Protein AF-A0A8B7NS36-F1 (afdb_monomer_lite)

Organism: Hyalella azteca (NCBI:txid294128)

Radius of gyration: 33.33 Å; chains: 1; bounding box: 67×44×108 Å

InterPro domains:
  IPR031720 Protein of unknown function DUF4728 [PF15860] (128-213)

Structure (mmCIF, N/CA/C/O backbone):
data_AF-A0A8B7NS36-F1
#
_entry.id   AF-A0A8B7NS36-F1
#
loop_
_atom_site.group_PDB
_atom_site.id
_atom_site.type_symbol
_atom_site.label_atom_id
_atom_site.label_alt_id
_atom_site.label_comp_id
_atom_site.label_asym_id
_atom_site.label_entity_id
_atom_site.label_seq_id
_atom_site.pdbx_PDB_ins_code
_atom_site.Cartn_x
_atom_site.Cartn_y
_atom_site.Cartn_z
_atom_site.occupancy
_atom_site.B_iso_or_equiv
_atom_site.auth_seq_id
_atom_site.auth_comp_id
_atom_site.auth_asym_id
_atom_site.auth_atom_id
_atom_site.pdbx_PDB_model_num
ATOM 1 N N . MET A 1 1 ? -12.434 -10.154 38.365 1.00 45.19 1 MET A N 1
ATOM 2 C CA . MET A 1 1 ? -11.139 -10.589 38.935 1.00 45.19 1 MET A CA 1
ATOM 3 C C . MET A 1 1 ? -10.017 -9.786 38.281 1.00 45.19 1 MET A C 1
ATOM 5 O O . MET A 1 1 ? -9.889 -9.874 37.066 1.00 45.19 1 MET A O 1
ATOM 9 N N . PRO A 1 2 ? -9.256 -8.973 39.035 1.00 47.16 2 PRO A N 1
ATOM 10 C CA . PRO A 1 2 ? -8.155 -8.165 38.521 1.00 47.16 2 PRO A CA 1
ATOM 11 C C . PRO A 1 2 ? -6.826 -8.914 38.717 1.00 47.16 2 PRO A C 1
ATOM 13 O O . PRO A 1 2 ? -6.202 -8.796 39.762 1.00 47.16 2 PRO A O 1
ATOM 16 N N . ILE A 1 3 ? -6.409 -9.736 37.750 1.00 50.59 3 ILE A N 1
ATOM 17 C CA . ILE A 1 3 ? -5.122 -10.472 37.826 1.00 50.59 3 ILE A CA 1
ATOM 18 C C . ILE A 1 3 ? -4.104 -9.965 36.777 1.00 50.59 3 ILE A C 1
ATOM 20 O O . ILE A 1 3 ? -2.947 -10.358 36.778 1.00 50.59 3 ILE A O 1
ATOM 24 N N . LEU A 1 4 ? -4.470 -8.977 35.953 1.00 49.00 4 LEU A N 1
ATOM 25 C CA . LEU A 1 4 ? -3.563 -8.290 35.014 1.00 49.00 4 LEU A CA 1
ATOM 26 C C . LEU A 1 4 ? -3.246 -6.842 35.439 1.00 49.00 4 LEU A C 1
ATOM 28 O O . LEU A 1 4 ? -3.048 -5.964 34.607 1.00 49.00 4 LEU A O 1
ATOM 32 N N . GLY A 1 5 ? -3.187 -6.580 36.749 1.00 44.66 5 GLY A N 1
ATOM 33 C CA . GLY A 1 5 ? -3.009 -5.236 37.322 1.00 44.66 5 GLY A CA 1
ATOM 34 C C . GLY A 1 5 ? -1.605 -4.622 37.204 1.00 44.66 5 GLY A C 1
ATOM 35 O O . GLY A 1 5 ? -1.346 -3.605 37.837 1.00 44.66 5 GLY A O 1
ATOM 36 N N . GLY A 1 6 ? -0.688 -5.241 36.457 1.00 48.88 6 GLY A N 1
ATOM 37 C CA . GLY A 1 6 ? 0.745 -5.022 36.655 1.00 48.88 6 GLY A CA 1
ATOM 38 C C . GLY A 1 6 ? 1.488 -4.123 35.671 1.00 48.88 6 GLY A C 1
ATOM 39 O O . GLY A 1 6 ? 2.579 -3.702 36.031 1.00 48.88 6 GLY A O 1
ATOM 40 N N . CYS A 1 7 ? 0.993 -3.832 34.459 1.00 49.38 7 CYS A N 1
ATOM 41 C CA . CYS A 1 7 ? 1.891 -3.198 33.477 1.00 49.38 7 CYS A CA 1
ATOM 42 C C . CYS A 1 7 ? 1.428 -1.895 32.824 1.00 49.38 7 CYS A C 1
ATOM 44 O O . CYS A 1 7 ? 2.284 -1.059 32.603 1.00 49.38 7 CYS A O 1
ATOM 46 N N . LEU A 1 8 ? 0.141 -1.630 32.584 1.00 52.34 8 LEU A N 1
ATOM 47 C CA . LEU A 1 8 ? -0.311 -0.364 31.966 1.00 52.34 8 LEU A CA 1
ATOM 48 C C . LEU A 1 8 ? -1.816 -0.174 32.228 1.00 52.34 8 LEU A C 1
ATOM 50 O O . LEU A 1 8 ? -2.639 -0.176 31.316 1.00 52.34 8 LEU A O 1
ATOM 54 N N . CYS A 1 9 ? -2.205 -0.075 33.500 1.00 49.94 9 CYS A N 1
ATOM 55 C CA . CYS A 1 9 ? -3.600 0.124 33.907 1.00 49.94 9 CYS A CA 1
ATOM 56 C C . CYS A 1 9 ? -4.031 1.581 33.685 1.00 49.94 9 CYS A C 1
ATOM 58 O O . CYS A 1 9 ? -4.375 2.290 34.627 1.00 49.94 9 CYS A O 1
ATOM 60 N N . PHE A 1 10 ? -4.001 2.046 32.435 1.00 59.31 10 PHE A N 1
ATOM 61 C CA . PHE A 1 10 ? -4.853 3.167 32.070 1.00 59.31 10 PHE A CA 1
ATOM 62 C C . PHE A 1 10 ? -6.300 2.733 32.274 1.00 59.31 10 PHE A C 1
ATOM 64 O O . PHE A 1 10 ? -6.675 1.613 31.921 1.00 59.31 10 PHE A O 1
ATOM 71 N N . ASP A 1 11 ? -7.099 3.628 32.846 1.00 75.75 11 ASP A N 1
ATOM 72 C CA . ASP A 1 11 ? -8.540 3.450 32.953 1.00 75.75 11 ASP A CA 1
ATOM 73 C C . ASP A 1 11 ? -9.085 2.990 31.586 1.00 75.75 11 ASP A C 1
ATOM 75 O O . ASP A 1 11 ? -8.723 3.571 30.557 1.00 75.75 11 ASP A O 1
ATOM 79 N N . LEU A 1 12 ? -9.888 1.921 31.552 1.00 70.56 12 LEU A N 1
ATOM 80 C CA . LEU A 1 12 ? -10.398 1.292 30.319 1.00 70.56 12 LEU A CA 1
ATOM 81 C C . LEU A 1 12 ? -10.889 2.314 29.258 1.00 70.56 12 LEU A C 1
ATOM 83 O O . LEU A 1 12 ? -10.522 2.198 28.080 1.00 70.56 12 LEU A O 1
ATOM 87 N N . PRO A 1 13 ? -11.676 3.349 29.631 1.00 77.19 13 PRO A N 1
ATOM 88 C CA . PRO A 1 13 ? -12.121 4.377 28.688 1.00 77.19 13 PRO A CA 1
ATOM 89 C C . PRO A 1 13 ? -11.007 5.328 28.230 1.00 77.19 13 PRO A C 1
ATOM 91 O O . PRO A 1 13 ? -11.119 5.928 27.164 1.00 77.19 13 PRO A O 1
ATOM 94 N N . THR A 1 14 ? -9.945 5.499 29.012 1.00 84.69 14 THR A N 1
ATOM 95 C CA . THR A 1 14 ? -8.797 6.345 28.661 1.00 84.69 14 THR A CA 1
ATOM 96 C C . THR A 1 14 ? -7.853 5.603 27.718 1.00 84.69 14 THR A C 1
ATOM 98 O O . THR A 1 14 ? -7.466 6.155 26.690 1.00 84.69 14 THR A O 1
ATOM 101 N N . GLY A 1 15 ? -7.552 4.331 28.002 1.00 83.69 15 GLY A N 1
ATOM 102 C CA . GLY A 1 15 ? -6.686 3.505 27.157 1.00 83.69 15 GLY A CA 1
ATOM 103 C C . GLY A 1 15 ? -7.235 3.329 25.738 1.00 83.69 15 GLY A C 1
ATOM 104 O O . GLY A 1 15 ? -6.513 3.540 24.767 1.00 83.69 15 GLY A O 1
ATOM 105 N N . SER A 1 16 ? -8.532 3.035 25.600 1.00 82.12 16 SER A N 1
ATOM 106 C CA . SER A 1 16 ? -9.182 2.887 24.286 1.00 82.12 16 SER A CA 1
ATOM 107 C C . SER A 1 16 ? -9.178 4.180 23.458 1.00 82.12 16 SER A C 1
ATOM 109 O O . SER A 1 16 ? -8.956 4.132 22.249 1.00 82.12 16 SER A O 1
ATOM 111 N N . LYS A 1 17 ? -9.348 5.349 24.094 1.00 86.06 17 LYS A N 1
ATOM 112 C CA . LYS A 1 17 ? -9.227 6.653 23.417 1.00 86.06 17 LYS A CA 1
ATOM 113 C C . LYS A 1 17 ? -7.808 6.904 22.921 1.00 86.06 17 LYS A C 1
ATOM 115 O O . LYS A 1 17 ? -7.648 7.329 21.782 1.00 86.06 17 LYS A O 1
ATOM 120 N N . ILE A 1 18 ? -6.797 6.634 23.749 1.00 89.44 18 ILE A N 1
ATOM 121 C CA . ILE A 1 18 ? -5.388 6.816 23.372 1.00 89.44 18 ILE A CA 1
ATOM 122 C C . ILE A 1 18 ? -5.041 5.909 22.187 1.00 89.44 18 ILE A C 1
ATOM 124 O O . ILE A 1 18 ? -4.505 6.396 21.197 1.00 89.44 18 ILE A O 1
ATOM 128 N N . ILE A 1 19 ? -5.415 4.625 22.246 1.00 87.94 19 ILE A N 1
ATOM 129 C CA . ILE A 1 19 ? -5.195 3.673 21.146 1.00 87.94 19 ILE A CA 1
ATOM 130 C C . ILE A 1 19 ? -5.893 4.161 19.872 1.00 87.94 19 ILE A C 1
ATOM 132 O O . ILE A 1 19 ? -5.262 4.216 18.821 1.00 87.94 19 ILE A O 1
ATOM 136 N N . GLY A 1 20 ? -7.159 4.580 19.965 1.00 87.31 20 GLY A N 1
ATOM 137 C CA . GLY A 1 20 ? -7.902 5.100 18.816 1.00 87.31 20 GLY A CA 1
ATOM 138 C C . GLY A 1 20 ? -7.257 6.339 18.189 1.00 87.31 20 GLY A C 1
ATOM 139 O O . GLY A 1 20 ? -7.188 6.436 16.967 1.00 87.31 20 GLY A O 1
ATOM 140 N N . VAL A 1 21 ? -6.738 7.265 19.003 1.00 91.69 21 VAL A N 1
ATOM 141 C CA . VAL A 1 21 ? -6.025 8.457 18.513 1.00 91.69 21 VAL A CA 1
ATOM 142 C C . VAL A 1 21 ? -4.704 8.078 17.845 1.00 91.69 21 VAL A C 1
ATOM 144 O O . VAL A 1 21 ? -4.428 8.576 16.757 1.00 91.69 21 VAL A O 1
ATOM 147 N N . ILE A 1 22 ? -3.912 7.185 18.449 1.00 90.88 22 ILE A N 1
ATOM 148 C CA . ILE A 1 22 ? -2.652 6.708 17.857 1.00 90.88 22 ILE A CA 1
ATOM 149 C C . ILE A 1 22 ? -2.927 6.064 16.495 1.00 90.88 22 ILE A C 1
ATOM 151 O O . ILE A 1 22 ? -2.302 6.444 15.509 1.00 90.88 22 ILE A O 1
ATOM 155 N N . TYR A 1 23 ? -3.915 5.167 16.415 1.00 88.94 23 TYR A N 1
ATOM 156 C CA . TYR A 1 23 ? -4.308 4.523 15.161 1.00 88.94 23 TYR A CA 1
ATOM 157 C C . TYR A 1 23 ? -4.784 5.521 14.108 1.00 88.94 23 TYR A C 1
ATOM 159 O O . TYR A 1 23 ? -4.395 5.408 12.949 1.00 88.94 23 TYR A O 1
ATOM 167 N N . LEU A 1 24 ? -5.581 6.520 14.495 1.00 89.88 24 LEU A N 1
ATOM 168 C CA . LEU A 1 24 ? -6.036 7.555 13.571 1.00 89.88 24 LEU A CA 1
ATOM 169 C C . LEU A 1 24 ? -4.856 8.350 12.997 1.00 89.88 24 LEU A C 1
ATOM 171 O O . LEU A 1 24 ? -4.795 8.564 11.789 1.00 89.88 24 LEU A O 1
ATOM 175 N N . VAL A 1 25 ? -3.909 8.763 13.844 1.00 93.19 25 VAL A N 1
ATOM 176 C CA . VAL A 1 25 ? -2.708 9.489 13.404 1.00 93.19 25 VAL A CA 1
ATOM 177 C C . VAL A 1 25 ? -1.865 8.616 12.475 1.00 93.19 25 VAL A C 1
ATOM 179 O O . VAL A 1 25 ? -1.481 9.070 11.398 1.00 93.19 25 VAL A O 1
ATOM 182 N N . SER A 1 26 ? -1.629 7.354 12.838 1.00 88.69 26 SER A N 1
ATOM 183 C CA . SER A 1 26 ? -0.906 6.400 11.992 1.00 88.69 26 SER A CA 1
ATOM 184 C C . SER A 1 26 ? -1.602 6.174 10.646 1.00 88.69 26 SER A C 1
ATOM 186 O O . SER A 1 26 ? -0.938 6.187 9.612 1.00 88.69 26 SER A O 1
ATOM 188 N N . ALA A 1 27 ? -2.929 6.028 10.629 1.00 87.75 27 ALA A N 1
ATOM 189 C CA . ALA A 1 27 ? -3.715 5.854 9.409 1.00 87.75 27 ALA A CA 1
ATOM 190 C C . ALA A 1 27 ? -3.649 7.090 8.499 1.00 87.75 27 ALA A C 1
ATOM 192 O O . ALA A 1 27 ? -3.473 6.952 7.289 1.00 87.75 27 ALA A O 1
ATOM 193 N N . LEU A 1 28 ? -3.729 8.296 9.072 1.00 90.94 28 LEU A N 1
ATOM 194 C CA . LEU A 1 28 ? -3.604 9.551 8.328 1.00 90.94 28 LEU A CA 1
ATOM 195 C C . LEU A 1 28 ? -2.213 9.713 7.711 1.00 90.94 28 LEU A C 1
ATOM 197 O O . LEU A 1 28 ? -2.110 10.035 6.529 1.00 90.94 28 LEU A O 1
ATOM 201 N N . LEU A 1 29 ? -1.152 9.453 8.482 1.00 90.50 29 LEU A N 1
ATOM 202 C CA . LEU A 1 29 ? 0.222 9.501 7.975 1.00 90.50 29 LEU A CA 1
ATOM 203 C C . LEU A 1 29 ? 0.442 8.473 6.861 1.00 90.50 29 LEU A C 1
ATOM 205 O O . LEU A 1 29 ? 1.015 8.810 5.828 1.00 90.50 29 LEU A O 1
ATOM 209 N N . ASN A 1 30 ? -0.057 7.247 7.034 1.00 86.25 30 ASN A N 1
ATOM 210 C CA . ASN A 1 30 ? 0.050 6.202 6.020 1.00 86.25 30 ASN A CA 1
ATOM 211 C C . ASN A 1 30 ? -0.715 6.565 4.736 1.00 86.25 30 ASN A C 1
ATOM 213 O O . ASN A 1 30 ? -0.182 6.430 3.640 1.00 86.25 30 ASN A O 1
ATOM 217 N N . SER A 1 31 ? -1.940 7.082 4.865 1.00 88.88 31 SER A N 1
ATOM 218 C CA . SER A 1 31 ? -2.748 7.541 3.729 1.00 88.88 31 SER A CA 1
ATOM 219 C C . SER A 1 31 ? -2.075 8.694 2.977 1.00 88.88 31 SER A C 1
ATOM 221 O O . SER A 1 31 ? -2.001 8.676 1.747 1.00 88.88 31 SER A O 1
ATOM 223 N N . LEU A 1 32 ? -1.504 9.663 3.703 1.00 92.12 32 LEU A N 1
ATOM 224 C CA . LEU A 1 32 ? -0.755 10.769 3.109 1.00 92.12 32 LEU A CA 1
ATOM 225 C C . LEU A 1 32 ? 0.468 10.262 2.336 1.00 92.12 32 LEU A C 1
ATOM 227 O O . LEU A 1 32 ? 0.648 10.622 1.174 1.00 92.12 32 LEU A O 1
ATOM 231 N N . MET A 1 33 ? 1.274 9.392 2.950 1.00 90.69 33 MET A N 1
ATOM 232 C CA . MET A 1 33 ? 2.453 8.807 2.306 1.00 90.69 33 MET A CA 1
ATOM 233 C C . MET A 1 33 ? 2.079 8.000 1.058 1.00 90.69 33 MET A C 1
ATOM 235 O O . MET A 1 33 ? 2.682 8.195 0.005 1.00 90.69 33 MET A O 1
ATOM 239 N N . LEU A 1 34 ? 1.047 7.152 1.130 1.00 87.25 34 LEU A N 1
ATOM 240 C CA . LEU A 1 34 ? 0.562 6.384 -0.022 1.00 87.25 34 LEU A CA 1
ATOM 241 C C . LEU A 1 34 ? 0.030 7.284 -1.136 1.00 87.25 34 LEU A C 1
ATOM 243 O O . LEU A 1 34 ? 0.263 6.998 -2.310 1.00 87.25 34 LEU A O 1
ATOM 247 N N . THR A 1 35 ? -0.637 8.385 -0.792 1.00 89.81 35 THR A N 1
ATOM 248 C CA . THR A 1 35 ? -1.100 9.371 -1.777 1.00 89.81 35 THR A CA 1
ATOM 249 C C . THR A 1 35 ? 0.086 10.005 -2.501 1.00 89.81 35 THR A C 1
ATOM 251 O O . THR A 1 35 ? 0.083 10.071 -3.727 1.00 89.81 35 THR A O 1
ATOM 254 N N . VAL A 1 36 ? 1.133 10.405 -1.769 1.00 93.38 36 VAL A N 1
ATOM 255 C CA . VAL A 1 36 ? 2.360 10.963 -2.361 1.00 93.38 36 VAL A CA 1
ATOM 256 C C . VAL A 1 36 ? 3.049 9.943 -3.266 1.00 93.38 36 VAL A C 1
ATOM 258 O O . VAL A 1 36 ? 3.382 10.274 -4.400 1.00 93.38 36 VAL A O 1
ATOM 261 N N . VAL A 1 37 ? 3.216 8.696 -2.814 1.00 88.69 37 VAL A N 1
ATOM 262 C CA . VAL A 1 37 ? 3.811 7.619 -3.627 1.00 88.69 37 VAL A CA 1
ATOM 263 C C . VAL A 1 37 ? 2.991 7.372 -4.891 1.00 88.69 37 VAL A C 1
ATOM 265 O O . VAL A 1 37 ? 3.552 7.277 -5.978 1.00 88.69 37 VAL A O 1
ATOM 268 N N . THR A 1 38 ? 1.664 7.328 -4.770 1.00 90.69 38 THR A N 1
ATOM 269 C CA . THR A 1 38 ? 0.764 7.157 -5.915 1.00 90.69 38 THR A CA 1
ATOM 270 C C . THR A 1 38 ? 0.952 8.294 -6.915 1.00 90.69 38 THR A C 1
ATOM 272 O O . THR A 1 38 ? 1.172 8.031 -8.093 1.00 90.69 38 THR A O 1
ATOM 275 N N . LEU A 1 39 ? 0.938 9.550 -6.460 1.00 92.38 39 LEU A N 1
ATOM 276 C CA . LEU A 1 39 ? 1.165 10.712 -7.323 1.00 92.38 39 LEU A CA 1
ATOM 277 C C . LEU A 1 39 ? 2.529 10.654 -8.017 1.00 92.38 39 LEU A C 1
ATOM 279 O O . LEU A 1 39 ? 2.605 10.915 -9.213 1.00 92.38 39 LEU A O 1
ATOM 283 N N . MET A 1 40 ? 3.585 10.262 -7.301 1.00 92.12 40 MET A N 1
ATOM 284 C CA . MET A 1 40 ? 4.921 10.108 -7.883 1.00 92.12 40 MET A CA 1
ATOM 285 C C . MET A 1 40 ? 4.949 9.044 -8.983 1.00 92.12 40 MET A C 1
ATOM 287 O O . MET A 1 40 ? 5.515 9.298 -10.042 1.00 92.12 40 MET A O 1
ATOM 291 N N . LEU A 1 41 ? 4.295 7.893 -8.781 1.00 88.94 41 LEU A N 1
ATOM 292 C CA . LEU A 1 41 ? 4.178 6.865 -9.820 1.00 88.94 41 LEU A CA 1
ATOM 293 C C . LEU A 1 41 ? 3.475 7.419 -11.066 1.00 88.94 41 LEU A C 1
ATOM 295 O O . LEU A 1 41 ? 4.003 7.300 -12.165 1.00 88.94 41 LEU A O 1
ATOM 299 N N . TRP A 1 42 ? 2.346 8.111 -10.892 1.00 91.75 42 TRP A N 1
ATOM 300 C CA . TRP A 1 42 ? 1.627 8.737 -12.006 1.00 91.75 42 TRP A CA 1
ATOM 301 C C . TRP A 1 42 ? 2.467 9.777 -12.754 1.00 91.75 42 TRP A C 1
ATOM 303 O O . TRP A 1 42 ? 2.420 9.821 -13.981 1.00 91.75 42 TRP A O 1
ATOM 313 N N . VAL A 1 43 ? 3.250 10.595 -12.045 1.00 92.69 43 VAL A N 1
ATOM 314 C CA . VAL A 1 43 ? 4.154 11.577 -12.667 1.00 92.69 43 VAL A CA 1
ATOM 315 C C . VAL A 1 43 ? 5.241 10.881 -13.484 1.00 92.69 43 VAL A C 1
ATOM 317 O O . VAL A 1 43 ? 5.501 11.295 -14.613 1.00 92.69 43 VAL A O 1
ATOM 320 N N . ILE A 1 44 ? 5.837 9.811 -12.948 1.00 90.06 44 ILE A N 1
ATOM 321 C CA . ILE A 1 44 ? 6.874 9.032 -13.640 1.00 90.06 44 ILE A CA 1
ATOM 322 C C . ILE A 1 44 ? 6.334 8.427 -14.943 1.00 90.06 44 ILE A C 1
ATOM 324 O O . ILE A 1 44 ? 7.056 8.409 -15.934 1.00 90.06 44 ILE A O 1
ATOM 328 N N . ASP A 1 45 ? 5.077 7.980 -14.984 1.00 88.75 45 ASP A N 1
ATOM 329 C CA . ASP A 1 45 ? 4.469 7.449 -16.213 1.00 88.75 45 ASP A CA 1
ATOM 330 C C . ASP A 1 45 ? 4.004 8.515 -17.201 1.00 88.75 45 ASP A C 1
ATOM 332 O O . ASP A 1 45 ? 4.028 8.288 -18.413 1.00 88.75 45 ASP A O 1
ATOM 336 N N . LEU A 1 46 ? 3.528 9.652 -16.694 1.00 90.38 46 LEU A N 1
ATOM 337 C CA . LEU A 1 46 ? 3.002 10.726 -17.528 1.00 90.38 46 LEU A CA 1
ATOM 338 C C . LEU A 1 46 ? 4.132 11.462 -18.254 1.00 90.38 46 LEU A C 1
ATOM 340 O O . LEU A 1 46 ? 3.976 11.830 -19.416 1.00 90.38 46 LEU A O 1
ATOM 344 N N . LEU A 1 47 ? 5.279 11.641 -17.592 1.00 93.00 47 LEU A N 1
ATOM 345 C CA . LEU A 1 47 ? 6.424 12.368 -18.133 1.00 93.00 47 LEU A CA 1
ATOM 346 C C . LEU A 1 47 ? 6.901 11.846 -19.507 1.00 93.00 47 LEU A C 1
ATOM 348 O O . LEU A 1 47 ? 6.957 12.652 -20.436 1.00 93.00 47 LEU A O 1
ATOM 352 N N . PRO A 1 48 ? 7.193 10.544 -19.707 1.00 90.50 48 PRO A N 1
ATOM 353 C CA . PRO A 1 48 ? 7.630 10.036 -21.008 1.00 90.50 48 PRO A CA 1
ATOM 354 C C . PRO A 1 48 ? 6.534 10.110 -22.078 1.00 90.50 48 PRO A C 1
ATOM 356 O O . PRO A 1 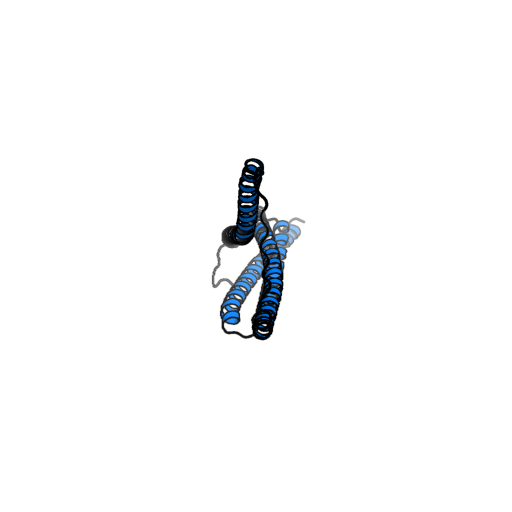48 ? 6.847 10.342 -23.240 1.00 90.50 48 PRO A O 1
ATOM 359 N N . GLN A 1 49 ? 5.255 9.962 -21.711 1.00 92.06 49 GLN A N 1
ATOM 360 C CA . GLN A 1 49 ? 4.146 10.082 -22.668 1.00 92.06 49 GLN A CA 1
ATOM 361 C C . GLN A 1 49 ? 4.019 11.511 -23.202 1.00 92.06 49 GLN A C 1
ATOM 363 O O . GLN A 1 49 ? 3.825 11.713 -24.399 1.00 92.06 49 GLN A O 1
ATOM 368 N N . VAL A 1 50 ? 4.162 12.500 -22.316 1.00 93.81 50 VAL A N 1
ATOM 369 C CA . VAL A 1 50 ? 4.146 13.918 -22.691 1.00 93.81 50 VAL A CA 1
ATOM 370 C C . VAL A 1 50 ? 5.375 14.274 -23.527 1.00 93.81 50 VAL A C 1
ATOM 372 O O . VAL A 1 50 ? 5.232 14.981 -24.519 1.00 93.81 50 VAL A O 1
ATOM 375 N N . LEU A 1 51 ? 6.559 13.758 -23.176 1.00 94.44 51 LEU A N 1
ATOM 376 C CA . LEU A 1 51 ? 7.780 13.958 -23.964 1.00 94.44 51 LEU A CA 1
ATOM 377 C C . LEU A 1 51 ? 7.648 13.375 -25.377 1.00 94.44 51 LEU A C 1
ATOM 379 O O . LEU A 1 51 ? 7.924 14.080 -26.341 1.00 94.44 51 LEU A O 1
ATOM 383 N N . ALA A 1 52 ? 7.142 12.147 -25.512 1.00 93.88 52 ALA A N 1
ATOM 384 C CA . ALA A 1 52 ? 6.933 11.519 -26.817 1.00 93.88 52 ALA A CA 1
ATOM 385 C C . ALA A 1 52 ? 5.926 12.298 -27.680 1.00 93.88 52 ALA A C 1
ATOM 387 O O . ALA A 1 52 ? 6.169 12.534 -28.860 1.00 93.88 52 ALA A O 1
ATOM 388 N N . MET A 1 53 ? 4.815 12.750 -27.086 1.00 94.06 53 MET A N 1
ATOM 389 C CA . MET A 1 53 ? 3.825 13.578 -27.784 1.00 94.06 53 MET A CA 1
ATOM 390 C C . MET A 1 53 ? 4.417 14.924 -28.236 1.00 94.06 53 MET A C 1
ATOM 392 O O . MET A 1 53 ? 4.089 15.423 -29.315 1.00 94.06 53 MET A O 1
ATOM 396 N N . LEU A 1 54 ? 5.297 15.512 -27.421 1.00 96.38 54 LEU A N 1
ATOM 397 C CA . LEU A 1 54 ? 5.980 16.760 -27.746 1.00 96.38 54 LEU A CA 1
ATOM 398 C C . LEU A 1 54 ? 6.973 16.580 -28.902 1.00 96.38 54 LEU A C 1
ATOM 400 O O . LEU A 1 54 ? 7.013 17.422 -29.795 1.00 96.38 54 LEU A O 1
ATOM 404 N N . GLU A 1 55 ? 7.733 15.484 -28.918 1.00 96.25 55 GLU A N 1
ATOM 405 C CA . GLU A 1 55 ? 8.647 15.148 -30.017 1.00 96.25 55 GLU A CA 1
ATOM 406 C C . GLU A 1 55 ? 7.896 14.965 -31.339 1.00 96.25 55 GLU A C 1
ATOM 408 O O . GLU A 1 55 ? 8.292 15.547 -32.350 1.00 96.25 55 GLU A O 1
ATOM 413 N N . THR A 1 56 ? 6.770 14.240 -31.335 1.00 95.56 56 THR A N 1
ATOM 414 C CA . THR A 1 56 ? 5.956 14.065 -32.548 1.00 95.56 56 THR A CA 1
ATOM 415 C C . THR A 1 56 ? 5.393 15.390 -33.056 1.00 95.56 56 THR A C 1
ATOM 417 O O . THR A 1 56 ? 5.460 15.662 -34.251 1.00 95.56 56 THR A O 1
ATOM 420 N N . ALA A 1 57 ? 4.919 16.259 -32.157 1.00 95.12 57 ALA A N 1
ATOM 421 C CA . ALA A 1 57 ? 4.387 17.566 -32.535 1.00 95.12 57 ALA A CA 1
ATOM 422 C C . ALA A 1 57 ? 5.472 18.505 -33.098 1.00 95.12 57 ALA A C 1
ATOM 424 O O . ALA A 1 57 ? 5.214 19.270 -34.028 1.00 95.12 57 ALA A O 1
ATOM 425 N N . LEU A 1 58 ? 6.697 18.444 -32.559 1.00 95.62 58 LEU A N 1
ATOM 426 C CA . LEU A 1 58 ? 7.831 19.223 -33.064 1.00 95.62 58 LEU A CA 1
ATOM 427 C C . LEU A 1 58 ? 8.272 18.763 -34.461 1.00 95.62 58 LEU A C 1
ATOM 429 O O . LEU A 1 58 ? 8.568 19.609 -35.305 1.00 95.62 58 LEU A O 1
ATOM 433 N N . LEU A 1 59 ? 8.288 17.452 -34.722 1.00 95.50 59 LEU A N 1
ATOM 434 C CA . LEU A 1 59 ? 8.633 16.909 -36.041 1.00 95.50 59 LEU A CA 1
ATOM 435 C C . LEU A 1 59 ? 7.570 17.247 -37.095 1.00 95.50 59 LEU A C 1
ATOM 437 O O . LEU A 1 59 ? 7.919 17.680 -38.193 1.00 95.50 59 LEU A O 1
ATOM 441 N N . GLU A 1 60 ? 6.282 17.128 -36.760 1.00 95.38 60 GLU A N 1
ATOM 442 C CA . GLU A 1 60 ? 5.185 17.518 -37.660 1.00 95.38 60 GLU A CA 1
ATOM 443 C C . GLU A 1 60 ? 5.242 19.011 -38.022 1.00 95.38 60 GLU A C 1
ATOM 445 O O . GLU A 1 60 ? 5.080 19.379 -39.189 1.00 95.38 60 GLU A O 1
ATOM 450 N N . GLY A 1 61 ? 5.546 19.873 -37.046 1.00 91.62 61 GLY A N 1
ATOM 451 C CA . GLY A 1 61 ? 5.733 21.305 -37.282 1.00 91.62 61 GLY A CA 1
ATOM 452 C C . GLY A 1 61 ? 6.917 21.621 -38.202 1.00 91.62 61 GLY A C 1
ATOM 453 O O . GLY A 1 61 ? 6.827 22.533 -39.022 1.00 91.62 61 GLY A O 1
ATOM 454 N N . ALA A 1 62 ? 8.013 20.860 -38.111 1.00 92.56 62 ALA A N 1
ATOM 455 C CA . ALA A 1 62 ? 9.181 21.047 -38.971 1.00 92.56 62 ALA A CA 1
ATOM 456 C C . ALA A 1 62 ? 8.898 20.674 -40.439 1.00 92.56 62 ALA A C 1
ATOM 458 O O . ALA A 1 62 ? 9.305 21.405 -41.344 1.00 92.56 62 ALA A O 1
ATOM 459 N N . HIS A 1 63 ? 8.153 19.589 -40.684 1.00 89.69 63 HIS A N 1
ATOM 460 C CA . HIS A 1 63 ? 7.795 19.162 -42.041 1.00 89.69 63 HIS A CA 1
ATOM 461 C C . HIS A 1 63 ? 6.882 20.164 -42.763 1.00 89.69 63 HIS A C 1
ATOM 463 O O . HIS A 1 63 ? 7.119 20.464 -43.932 1.00 89.69 63 HIS A O 1
ATOM 469 N N . GLN A 1 64 ? 5.906 20.767 -42.069 1.00 84.00 64 GLN A N 1
ATOM 470 C CA . GLN A 1 64 ? 5.039 21.789 -42.680 1.00 84.00 64 GLN A CA 1
ATOM 471 C C . GLN A 1 64 ? 5.803 23.028 -43.171 1.00 84.00 64 GLN A C 1
ATOM 473 O O . GLN A 1 64 ? 5.403 23.649 -44.156 1.00 84.00 64 GLN A O 1
ATOM 478 N N . VAL A 1 65 ? 6.903 23.399 -42.510 1.00 84.50 65 VAL A N 1
ATOM 479 C CA . VAL A 1 65 ? 7.728 24.547 -42.921 1.00 84.50 65 VAL A CA 1
ATOM 480 C C . VAL A 1 65 ? 8.545 24.231 -44.177 1.00 84.50 65 VAL A C 1
ATOM 482 O O . VAL A 1 65 ? 8.795 25.125 -44.986 1.00 84.50 65 VAL A O 1
ATOM 485 N N . GLN A 1 66 ? 8.950 22.973 -44.364 1.00 79.12 66 GLN A N 1
ATOM 486 C CA . GLN A 1 66 ? 9.778 22.568 -45.497 1.00 79.12 66 GLN A CA 1
ATOM 487 C C . GLN A 1 66 ? 8.965 22.411 -46.790 1.00 79.12 66 GLN A C 1
ATOM 489 O O . GLN A 1 66 ? 9.415 22.881 -47.837 1.00 79.12 66 GLN A O 1
ATOM 494 N N . ASP A 1 67 ? 7.750 21.860 -46.714 1.00 74.88 67 ASP A N 1
ATOM 495 C CA . ASP A 1 67 ? 6.875 21.708 -47.888 1.00 74.88 67 ASP A CA 1
ATOM 496 C C . ASP A 1 67 ? 6.394 23.064 -48.433 1.00 74.88 67 ASP A C 1
ATOM 498 O O . ASP A 1 67 ? 6.343 23.261 -49.645 1.00 74.88 67 ASP A O 1
ATOM 502 N N . GLY A 1 68 ? 6.162 24.059 -47.568 1.00 66.81 68 GLY A N 1
ATOM 503 C CA . GLY A 1 68 ? 5.802 25.417 -48.003 1.00 66.81 68 GLY A CA 1
ATOM 504 C C . GLY A 1 68 ? 6.912 26.172 -48.754 1.00 66.81 68 GLY A C 1
ATOM 505 O O . GLY A 1 68 ? 6.642 27.203 -49.367 1.00 66.81 68 GLY A O 1
ATOM 506 N N . SER A 1 69 ? 8.156 25.683 -48.713 1.00 65.44 69 SER A N 1
ATOM 507 C CA . SER A 1 69 ? 9.311 26.294 -49.388 1.00 65.44 69 SER A CA 1
ATOM 508 C C . SER A 1 69 ? 9.561 25.717 -50.792 1.00 65.44 69 SER A C 1
ATOM 510 O O . SER A 1 69 ? 10.214 26.358 -51.617 1.00 65.44 69 SER A O 1
ATOM 512 N N . HIS A 1 70 ? 9.042 24.521 -51.099 1.00 59.94 70 HIS A N 1
ATOM 513 C CA . HIS A 1 70 ? 9.345 23.818 -52.354 1.00 59.94 70 HIS A CA 1
ATOM 514 C C . HIS A 1 70 ? 8.493 24.265 -53.554 1.00 59.94 70 HIS A C 1
ATOM 516 O O . HIS A 1 70 ? 8.939 24.139 -54.691 1.00 59.94 70 HIS A O 1
ATOM 522 N N . ASP A 1 71 ? 7.343 24.905 -53.325 1.00 58.62 71 ASP A N 1
ATOM 523 C CA . ASP A 1 71 ? 6.503 25.455 -54.404 1.00 58.62 71 ASP A CA 1
ATOM 524 C C . ASP A 1 71 ? 7.056 26.755 -55.028 1.00 58.62 71 ASP A C 1
ATOM 526 O O . ASP A 1 71 ? 6.486 27.284 -55.983 1.00 58.62 71 ASP A O 1
ATOM 530 N N . ALA A 1 72 ? 8.175 27.294 -54.528 1.00 58.84 72 ALA A N 1
ATOM 531 C CA . ALA A 1 72 ? 8.741 28.553 -55.019 1.00 58.84 72 ALA A CA 1
ATOM 532 C C . ALA A 1 72 ? 9.852 28.401 -56.079 1.00 58.84 72 ALA A C 1
ATOM 534 O O . ALA A 1 72 ? 10.312 29.420 -56.595 1.00 58.84 72 ALA A O 1
ATOM 535 N N . HIS A 1 7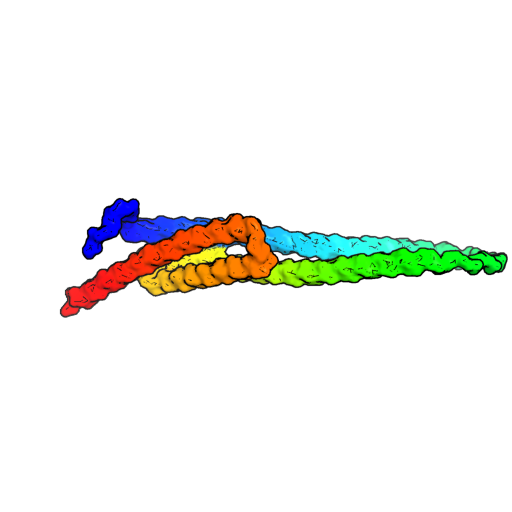3 ? 10.311 27.183 -56.406 1.00 57.44 73 HIS A N 1
ATOM 536 C CA . HIS A 1 73 ? 11.560 27.019 -57.168 1.00 57.44 73 HIS A CA 1
ATOM 537 C C . HIS A 1 73 ? 11.582 25.962 -58.287 1.00 57.44 73 HIS A C 1
ATOM 539 O O . HIS A 1 73 ? 12.670 25.627 -58.750 1.00 57.44 73 HIS A O 1
ATOM 545 N N . ASP A 1 74 ? 10.437 25.498 -58.806 1.00 54.06 74 ASP A N 1
ATOM 546 C CA . ASP A 1 74 ? 10.419 24.601 -59.978 1.00 54.06 74 ASP A CA 1
ATOM 547 C C . ASP A 1 74 ? 10.173 25.342 -61.305 1.00 54.06 74 ASP A C 1
ATOM 549 O O . ASP A 1 74 ? 9.120 25.264 -61.939 1.00 54.06 74 ASP A O 1
ATOM 553 N N . HIS A 1 75 ? 11.186 26.095 -61.730 1.00 55.38 75 HIS A N 1
ATOM 554 C CA . HIS A 1 75 ? 11.365 26.491 -63.125 1.00 55.38 75 HIS A CA 1
ATOM 555 C C . HIS A 1 75 ? 12.859 26.500 -63.460 1.00 55.38 75 HIS A C 1
ATOM 557 O O . HIS A 1 75 ? 13.530 27.520 -63.315 1.00 55.38 75 HIS A O 1
ATOM 563 N N . GLY A 1 76 ? 13.370 25.379 -63.977 1.00 55.75 76 GLY A N 1
ATOM 564 C CA . GLY A 1 76 ? 14.553 25.424 -64.834 1.00 55.75 76 GLY A CA 1
ATOM 565 C C . GLY A 1 76 ? 15.475 24.208 -64.816 1.00 55.75 76 GLY A C 1
ATOM 566 O O . GLY A 1 76 ? 16.177 23.974 -63.844 1.00 55.75 76 GLY A O 1
ATOM 567 N N . ALA A 1 77 ? 15.582 23.608 -66.006 1.00 51.25 77 ALA A N 1
ATOM 568 C CA . ALA A 1 77 ? 16.746 22.913 -66.564 1.00 51.25 77 ALA A CA 1
ATOM 569 C C . ALA A 1 77 ? 16.942 21.412 -66.261 1.00 51.25 77 ALA A C 1
ATOM 571 O O . ALA A 1 77 ? 17.522 20.997 -65.265 1.00 51.25 77 ALA A O 1
ATOM 572 N N . HIS A 1 78 ? 16.543 20.623 -67.268 1.00 51.34 78 HIS A N 1
ATOM 573 C CA . HIS A 1 78 ? 17.319 19.527 -67.861 1.00 51.34 78 HIS A CA 1
ATOM 574 C C . HIS A 1 78 ? 18.841 19.625 -67.631 1.00 51.34 78 HIS A C 1
ATOM 576 O O . HIS A 1 78 ? 19.412 20.651 -67.987 1.00 51.34 78 HIS A O 1
ATOM 582 N N . ASP A 1 79 ? 19.496 18.520 -67.252 1.00 46.81 79 ASP A N 1
ATOM 583 C CA . ASP A 1 79 ? 20.588 17.961 -68.069 1.00 46.81 79 ASP A CA 1
ATOM 584 C C . ASP A 1 79 ? 20.915 16.495 -67.716 1.00 46.81 79 ASP A C 1
ATOM 586 O O . ASP A 1 79 ? 20.744 16.036 -66.588 1.00 46.81 79 ASP A O 1
ATOM 590 N N . HIS A 1 80 ? 21.362 15.768 -68.737 1.00 52.88 80 HIS A N 1
ATOM 591 C CA . HIS A 1 80 ? 21.764 14.368 -68.757 1.00 52.88 80 HIS A CA 1
ATOM 592 C C . HIS A 1 80 ? 23.153 14.143 -68.139 1.00 52.88 80 HIS A C 1
ATOM 594 O O . HIS A 1 80 ? 24.064 14.942 -68.329 1.00 52.88 80 HIS A O 1
ATOM 600 N N . GLY A 1 81 ? 23.377 12.975 -67.530 1.00 43.94 81 GLY A N 1
ATOM 601 C CA . GLY A 1 81 ? 24.735 12.538 -67.199 1.00 43.94 81 GLY A CA 1
ATOM 602 C C . GLY A 1 81 ? 24.799 11.191 -66.496 1.00 43.94 81 GLY A C 1
ATOM 603 O O . GLY A 1 81 ? 24.782 11.123 -65.275 1.00 43.94 81 GLY A O 1
ATOM 604 N N . ALA A 1 82 ? 24.872 10.125 -67.290 1.00 55.78 82 ALA A N 1
ATOM 605 C CA . ALA A 1 82 ? 25.129 8.760 -66.849 1.00 55.78 82 ALA A CA 1
ATOM 606 C C . ALA A 1 82 ? 26.496 8.623 -66.158 1.00 55.78 82 ALA A C 1
ATOM 608 O O . ALA A 1 82 ? 27.462 9.215 -66.627 1.00 55.78 82 ALA A O 1
ATOM 609 N N . HIS A 1 83 ? 26.587 7.773 -65.131 1.00 44.31 83 HIS A N 1
ATOM 610 C CA . HIS A 1 83 ? 27.685 6.810 -64.983 1.00 44.31 83 HIS A CA 1
ATOM 611 C C . HIS A 1 83 ? 27.370 5.803 -63.865 1.00 44.31 83 HIS A C 1
ATOM 613 O O . HIS A 1 83 ? 27.463 6.105 -62.679 1.00 44.31 83 HIS A O 1
ATOM 619 N N . GLU A 1 84 ? 26.998 4.591 -64.278 1.00 56.59 84 GLU A N 1
ATOM 620 C CA . GLU A 1 84 ? 26.973 3.387 -63.448 1.00 56.59 84 GLU A CA 1
ATOM 621 C C . GLU A 1 84 ? 28.409 2.875 -63.264 1.00 56.59 84 GLU A C 1
ATOM 623 O O . GLU A 1 84 ? 29.083 2.546 -64.246 1.00 56.59 84 GLU A O 1
ATOM 628 N N . HIS A 1 85 ? 28.895 2.797 -62.023 1.00 49.47 85 HIS A N 1
ATOM 629 C CA . HIS A 1 85 ? 30.066 1.985 -61.693 1.00 49.47 85 HIS A CA 1
ATOM 630 C C . HIS A 1 85 ? 30.135 1.661 -60.197 1.00 49.47 85 HIS A C 1
ATOM 632 O O . HIS A 1 85 ? 30.118 2.574 -59.375 1.00 49.47 85 HIS A O 1
ATOM 638 N N . GLY A 1 86 ? 30.294 0.374 -59.870 1.00 49.53 86 GLY A N 1
ATOM 639 C CA . GLY A 1 86 ? 30.843 -0.065 -58.583 1.00 49.53 86 GLY A CA 1
ATOM 640 C C . GLY A 1 86 ? 29.929 -0.933 -57.721 1.00 49.53 86 GLY A C 1
ATOM 641 O O . GLY A 1 86 ? 29.625 -0.565 -56.592 1.00 49.53 86 GLY A O 1
ATOM 642 N N . SER A 1 87 ? 29.507 -2.083 -58.241 1.00 63.59 87 SER A N 1
ATOM 643 C CA . SER A 1 87 ? 29.109 -3.246 -57.437 1.00 63.59 87 SER A CA 1
ATOM 644 C C . SER A 1 87 ? 30.377 -3.901 -56.873 1.00 63.59 87 SER A C 1
ATOM 646 O O . SER A 1 87 ? 31.332 -4.008 -57.639 1.00 63.59 87 SER A O 1
ATOM 648 N N . ASP A 1 88 ? 30.378 -4.300 -55.589 1.00 56.91 88 ASP A N 1
ATOM 649 C CA . ASP A 1 88 ? 31.055 -5.507 -55.032 1.00 56.91 88 ASP A CA 1
ATOM 650 C C . ASP A 1 88 ? 31.511 -5.417 -53.545 1.00 56.91 88 ASP A C 1
ATOM 652 O O . ASP A 1 88 ? 32.297 -6.249 -53.108 1.00 56.91 88 ASP A O 1
ATOM 656 N N . ASP A 1 89 ? 30.961 -4.517 -52.709 1.00 59.91 89 ASP A N 1
ATOM 657 C CA . ASP A 1 89 ? 31.313 -4.419 -51.265 1.00 59.91 89 ASP A CA 1
ATOM 658 C C . ASP A 1 89 ? 30.142 -4.729 -50.287 1.00 59.91 89 ASP A C 1
ATOM 660 O O . ASP A 1 89 ? 29.938 -4.027 -49.296 1.00 59.91 89 ASP A O 1
ATOM 664 N N . TYR A 1 90 ? 29.319 -5.759 -50.541 1.00 57.88 90 TYR A N 1
ATOM 665 C CA . TYR A 1 90 ? 28.071 -5.994 -49.774 1.00 57.88 90 TYR A CA 1
ATOM 666 C C . TYR A 1 90 ? 28.094 -7.089 -48.687 1.00 57.88 90 TYR A C 1
ATOM 668 O O . TYR A 1 90 ? 27.107 -7.214 -47.959 1.00 57.88 90 TYR A O 1
ATOM 676 N N . GLU A 1 91 ? 29.165 -7.870 -48.512 1.00 59.38 91 GLU A N 1
ATOM 677 C CA . GLU A 1 91 ? 29.115 -9.028 -47.593 1.00 59.38 91 GLU A CA 1
ATOM 678 C C . GLU A 1 91 ? 29.401 -8.700 -46.110 1.00 59.38 91 GLU A C 1
ATOM 680 O O . GLU A 1 91 ? 28.864 -9.373 -45.234 1.00 59.38 91 GLU A O 1
ATOM 685 N N . ASP A 1 92 ? 30.116 -7.613 -45.792 1.00 60.81 92 ASP A N 1
ATOM 686 C CA . ASP A 1 92 ? 30.479 -7.260 -44.397 1.00 60.81 92 ASP A CA 1
ATOM 687 C C . ASP A 1 92 ? 29.334 -6.567 -43.614 1.00 60.81 92 ASP A C 1
ATOM 689 O O . ASP A 1 92 ? 29.327 -6.465 -42.389 1.00 60.81 92 ASP A O 1
ATOM 693 N N . SER A 1 93 ? 28.286 -6.119 -44.314 1.00 60.78 93 SER A N 1
ATOM 694 C CA . SER A 1 93 ? 27.145 -5.417 -43.698 1.00 60.78 93 SER A CA 1
ATOM 695 C C . SER A 1 93 ? 26.093 -6.355 -43.088 1.00 60.78 93 SER A C 1
ATOM 697 O O . SER A 1 93 ? 25.238 -5.910 -42.317 1.00 60.78 93 SER A O 1
ATOM 699 N N . ALA A 1 94 ? 26.108 -7.644 -43.443 1.00 63.12 94 ALA A N 1
ATOM 700 C CA . ALA A 1 94 ? 25.079 -8.598 -43.026 1.00 63.12 94 ALA A CA 1
ATOM 701 C C . ALA A 1 94 ? 25.306 -9.135 -41.601 1.00 63.12 94 ALA A C 1
ATOM 703 O O . ALA A 1 94 ? 24.343 -9.327 -40.854 1.00 63.12 94 ALA A O 1
ATOM 704 N N . GLU A 1 95 ? 26.563 -9.324 -41.189 1.00 64.44 95 GLU A N 1
ATOM 705 C CA . GLU A 1 95 ? 26.900 -9.901 -39.880 1.00 64.44 95 GLU A CA 1
ATOM 706 C C . GLU A 1 95 ? 26.715 -8.886 -38.735 1.00 64.44 95 GLU A C 1
ATOM 708 O O . GLU A 1 95 ? 26.179 -9.225 -37.677 1.00 64.44 95 GLU A O 1
ATOM 713 N N . PHE A 1 96 ? 27.018 -7.603 -38.978 1.00 67.75 96 PHE A N 1
ATOM 714 C CA . PHE A 1 96 ? 26.753 -6.514 -38.026 1.00 67.75 96 PHE A CA 1
ATOM 715 C C . PHE A 1 96 ? 25.246 -6.272 -37.797 1.00 67.75 96 PHE A C 1
ATOM 717 O O . PHE A 1 96 ? 24.813 -5.958 -36.681 1.00 67.75 96 PHE A O 1
ATOM 724 N N . ARG A 1 97 ? 24.417 -6.470 -38.834 1.00 67.56 97 ARG A N 1
ATOM 725 C CA . ARG A 1 97 ? 22.953 -6.338 -38.733 1.00 67.56 97 ARG A CA 1
ATOM 726 C C . ARG A 1 97 ? 22.342 -7.414 -37.835 1.00 67.56 97 ARG A C 1
ATOM 728 O O . ARG A 1 97 ? 21.533 -7.090 -36.971 1.00 67.56 97 ARG A O 1
ATOM 735 N N . ASN A 1 98 ? 22.813 -8.656 -37.954 1.00 75.12 98 ASN A N 1
ATOM 736 C CA . ASN A 1 98 ? 22.284 -9.786 -37.187 1.00 75.12 98 ASN A CA 1
ATOM 737 C C . ASN A 1 98 ? 22.537 -9.653 -35.668 1.00 75.12 98 ASN A C 1
ATOM 739 O O . ASN A 1 98 ? 21.681 -9.998 -34.856 1.00 75.12 98 ASN A O 1
ATOM 743 N N . GLY A 1 99 ? 23.685 -9.093 -35.260 1.00 76.69 99 GLY A N 1
ATOM 744 C CA . GLY A 1 99 ? 23.971 -8.822 -33.842 1.00 76.69 99 GLY A CA 1
ATOM 745 C C . GLY A 1 99 ? 23.116 -7.699 -33.237 1.00 76.69 99 GLY A C 1
ATOM 746 O O . GLY A 1 99 ? 22.770 -7.746 -32.054 1.00 76.69 99 GLY A O 1
ATOM 747 N N . THR A 1 100 ? 22.739 -6.705 -34.046 1.00 83.56 100 THR A N 1
ATOM 748 C CA . THR A 1 100 ? 21.899 -5.579 -33.604 1.00 83.56 100 THR A CA 1
ATOM 749 C C . THR A 1 100 ? 20.453 -6.024 -33.387 1.00 83.56 100 THR A C 1
ATOM 751 O O . THR A 1 100 ? 19.855 -5.678 -32.367 1.00 83.56 100 THR A O 1
ATOM 754 N N . ASP A 1 101 ? 19.922 -6.858 -34.283 1.00 86.50 101 ASP A N 1
ATOM 755 C CA . ASP A 1 101 ? 18.536 -7.332 -34.217 1.00 86.50 101 ASP A CA 1
ATOM 756 C C . ASP A 1 101 ? 18.283 -8.191 -32.961 1.00 86.50 101 ASP A C 1
ATOM 758 O O . ASP A 1 101 ? 17.309 -7.962 -32.240 1.00 86.50 101 ASP A O 1
ATOM 762 N N . ALA A 1 102 ? 19.214 -9.089 -32.613 1.00 86.50 102 ALA A N 1
ATOM 763 C CA . ALA A 1 102 ? 19.119 -9.909 -31.400 1.00 86.50 102 ALA A CA 1
ATOM 764 C C . ALA A 1 102 ? 19.175 -9.077 -30.099 1.00 86.50 102 ALA A C 1
ATOM 766 O O . ALA A 1 102 ? 18.516 -9.400 -29.109 1.00 86.50 102 ALA A O 1
ATOM 767 N N . SER A 1 103 ? 19.951 -7.987 -30.080 1.00 89.31 103 SER A N 1
ATOM 768 C CA . SER A 1 103 ? 20.009 -7.074 -28.929 1.00 89.31 103 SER A CA 1
ATOM 769 C C . SER A 1 103 ? 18.695 -6.303 -28.753 1.00 89.31 103 SER A C 1
ATOM 771 O O . SER A 1 103 ? 18.183 -6.182 -27.639 1.00 89.31 103 SER A O 1
ATOM 773 N N . VAL A 1 104 ? 18.105 -5.835 -29.859 1.00 90.75 104 VAL A N 1
ATOM 774 C CA . VAL A 1 104 ? 16.825 -5.110 -29.854 1.00 90.75 104 VAL A CA 1
ATOM 775 C C . VAL A 1 104 ? 15.676 -6.003 -29.375 1.00 90.75 104 VAL A C 1
ATOM 777 O O . VAL A 1 104 ? 14.839 -5.544 -28.595 1.00 90.75 104 VAL A O 1
ATOM 780 N N . GLU A 1 105 ? 15.647 -7.276 -29.778 1.00 92.62 105 GLU A N 1
ATOM 781 C CA . GLU A 1 105 ? 14.620 -8.232 -29.343 1.00 92.62 105 GLU A CA 1
ATOM 782 C C . GLU A 1 105 ? 14.664 -8.488 -27.827 1.00 92.62 105 GLU A C 1
ATOM 784 O O . GLU A 1 105 ? 13.641 -8.342 -27.152 1.00 92.62 105 GLU A O 1
ATOM 789 N N . ASN A 1 106 ? 15.854 -8.732 -27.263 1.00 93.50 106 ASN A N 1
ATOM 790 C CA . ASN A 1 106 ? 16.032 -8.910 -25.814 1.00 93.50 106 ASN A CA 1
ATOM 791 C C . ASN A 1 106 ? 15.600 -7.668 -25.010 1.00 93.50 106 ASN A C 1
ATOM 793 O O . ASN A 1 106 ? 14.991 -7.784 -23.944 1.00 93.50 106 ASN A O 1
ATOM 797 N N . ILE A 1 107 ? 15.892 -6.462 -25.515 1.00 92.69 107 ILE A N 1
ATOM 798 C CA . ILE A 1 107 ? 15.474 -5.206 -24.872 1.00 92.69 107 ILE A CA 1
ATOM 799 C C . ILE A 1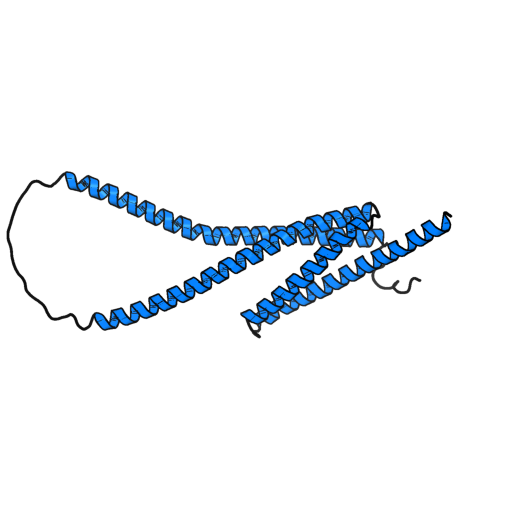 107 ? 13.949 -5.076 -24.890 1.00 92.69 107 ILE A C 1
ATOM 801 O O . ILE A 1 107 ? 13.354 -4.656 -23.894 1.00 92.69 107 ILE A O 1
ATOM 805 N N . LYS A 1 108 ? 13.305 -5.441 -26.003 1.00 93.06 108 LYS A N 1
ATOM 806 C CA . LYS A 1 108 ? 11.849 -5.382 -26.132 1.00 93.06 108 LYS A CA 1
ATOM 807 C C . LYS A 1 108 ? 11.161 -6.342 -25.160 1.00 93.06 108 LYS A C 1
ATOM 809 O O . LYS A 1 108 ? 10.223 -5.926 -24.483 1.00 93.06 108 LYS A O 1
ATOM 814 N N . GLU A 1 109 ? 11.654 -7.573 -25.034 1.00 94.31 109 GLU A N 1
ATOM 815 C CA . GLU A 1 109 ? 11.126 -8.547 -24.072 1.00 94.31 109 GLU A CA 1
ATOM 816 C C . GLU A 1 109 ? 11.265 -8.039 -22.627 1.00 94.31 109 GLU A C 1
ATOM 818 O O . GLU A 1 109 ? 10.291 -8.017 -21.868 1.00 94.31 109 GLU A O 1
ATOM 823 N N . ALA A 1 110 ? 12.444 -7.525 -22.257 1.00 90.00 110 ALA A N 1
ATOM 824 C CA . ALA A 1 110 ? 12.667 -6.943 -20.934 1.00 90.00 110 ALA A CA 1
ATOM 825 C C . ALA A 1 110 ? 11.735 -5.747 -20.652 1.00 90.00 110 ALA A C 1
ATOM 827 O O . ALA A 1 110 ? 11.222 -5.600 -19.537 1.00 90.00 110 ALA A O 1
ATOM 828 N N . LEU A 1 111 ? 11.471 -4.909 -21.661 1.00 89.06 111 LEU A N 1
ATOM 829 C CA . LEU A 1 111 ? 10.556 -3.772 -21.560 1.00 89.06 111 LEU A CA 1
ATOM 830 C C . LEU A 1 111 ? 9.102 -4.222 -21.337 1.00 89.06 111 LEU A C 1
ATOM 832 O O . LEU A 1 111 ? 8.386 -3.614 -20.538 1.00 89.06 111 LEU A O 1
ATOM 836 N N . GLU A 1 112 ? 8.658 -5.284 -22.012 1.00 91.62 112 GLU A N 1
ATOM 837 C CA . GLU A 1 112 ? 7.309 -5.838 -21.844 1.00 91.62 112 GLU A CA 1
ATOM 838 C C . GLU A 1 112 ? 7.102 -6.409 -20.433 1.00 91.62 112 GLU A C 1
ATOM 840 O O . GLU A 1 112 ? 6.093 -6.106 -19.780 1.00 91.62 112 GLU A O 1
ATOM 845 N N . VAL A 1 113 ? 8.091 -7.142 -19.910 1.00 88.38 113 VAL A N 1
ATOM 846 C CA . VAL A 1 113 ? 8.078 -7.657 -18.530 1.00 88.38 113 VAL A CA 1
ATOM 847 C C . VAL A 1 113 ? 8.060 -6.512 -17.513 1.00 88.38 113 VAL A C 1
ATOM 849 O O . VAL A 1 113 ? 7.277 -6.537 -16.552 1.00 88.38 113 VAL A O 1
ATOM 852 N N . LEU A 1 114 ? 8.865 -5.469 -17.734 1.00 85.50 114 LEU A N 1
ATOM 853 C CA . LEU A 1 114 ? 8.898 -4.289 -16.871 1.00 85.50 114 LEU A CA 1
ATOM 854 C C . LEU A 1 114 ? 7.547 -3.560 -16.867 1.00 85.50 114 LEU A C 1
ATOM 856 O O . LEU A 1 114 ? 7.022 -3.240 -15.800 1.00 85.50 114 LEU A O 1
ATOM 860 N N . LYS A 1 115 ? 6.941 -3.346 -18.040 1.00 87.75 115 LYS A N 1
ATOM 861 C CA . LYS A 1 115 ? 5.643 -2.668 -18.171 1.00 87.75 115 LYS A CA 1
ATOM 862 C C . LYS A 1 115 ? 4.526 -3.434 -17.461 1.00 87.75 115 LYS A C 1
ATOM 864 O O . LYS A 1 115 ? 3.715 -2.820 -16.765 1.00 87.75 115 LYS A O 1
ATOM 869 N N . SER A 1 116 ? 4.502 -4.761 -17.594 1.00 87.88 116 SER A N 1
ATOM 870 C CA . SER A 1 116 ? 3.550 -5.622 -16.881 1.00 87.88 116 SER A CA 1
ATOM 871 C C . SER A 1 116 ? 3.711 -5.497 -15.360 1.00 87.88 116 SER A C 1
ATOM 873 O O . SER A 1 116 ? 2.739 -5.268 -14.634 1.00 87.88 116 SER A O 1
ATOM 875 N N . SER A 1 117 ? 4.959 -5.524 -14.884 1.00 85.62 117 SER A N 1
ATOM 876 C CA . SER A 1 117 ? 5.293 -5.393 -13.463 1.00 85.62 117 SER A CA 1
ATOM 877 C C . SER A 1 117 ? 4.875 -4.032 -12.892 1.00 85.62 117 SER A C 1
ATOM 879 O O . SER A 1 117 ? 4.261 -3.967 -11.828 1.00 85.62 117 SER A O 1
ATOM 881 N N . VAL A 1 118 ? 5.124 -2.938 -13.621 1.00 85.56 118 VAL A N 1
ATOM 882 C CA . VAL A 1 118 ? 4.717 -1.579 -13.221 1.00 85.56 118 VAL A CA 1
ATOM 883 C C . VAL A 1 118 ? 3.195 -1.465 -13.106 1.00 85.56 118 VAL A C 1
ATOM 885 O O . VAL A 1 118 ? 2.691 -0.883 -12.144 1.00 85.56 118 VAL A O 1
ATOM 888 N N . MET A 1 119 ? 2.442 -2.050 -14.042 1.00 87.75 119 MET A N 1
ATOM 889 C CA . MET A 1 119 ? 0.976 -2.050 -13.975 1.00 87.75 119 MET A CA 1
ATOM 890 C C . MET A 1 119 ? 0.464 -2.816 -12.751 1.00 87.75 119 MET A C 1
ATOM 892 O O . MET A 1 119 ? -0.408 -2.313 -12.042 1.00 87.75 119 MET A O 1
ATOM 896 N N . ALA A 1 120 ? 1.040 -3.983 -12.449 1.00 87.75 120 ALA A N 1
ATOM 897 C CA . ALA A 1 120 ? 0.692 -4.746 -11.252 1.00 87.75 120 ALA A CA 1
ATOM 898 C C . ALA A 1 120 ? 0.978 -3.958 -9.960 1.00 87.75 120 ALA A C 1
ATOM 900 O O . ALA A 1 120 ? 0.127 -3.901 -9.069 1.00 87.75 120 ALA A O 1
ATOM 901 N N . VAL A 1 121 ? 2.132 -3.285 -9.880 1.00 86.38 121 VAL A N 1
ATOM 902 C CA . VAL A 1 121 ? 2.503 -2.441 -8.733 1.00 86.38 121 VAL A CA 1
ATOM 903 C C . VAL A 1 121 ? 1.513 -1.289 -8.546 1.00 86.38 121 VAL A C 1
ATOM 905 O O . VAL A 1 121 ? 1.068 -1.055 -7.425 1.00 86.38 121 VAL A O 1
ATOM 908 N N . LYS A 1 122 ? 1.094 -0.606 -9.619 1.00 88.38 122 LYS A N 1
ATOM 909 C CA . LYS A 1 122 ? 0.079 0.461 -9.533 1.00 88.38 122 LYS A CA 1
ATOM 910 C C . LYS A 1 122 ? -1.240 -0.036 -8.969 1.00 88.38 122 LYS A C 1
ATOM 912 O O . LYS A 1 122 ? -1.820 0.621 -8.108 1.00 88.38 122 LYS A O 1
ATOM 917 N N . VAL A 1 123 ? -1.711 -1.186 -9.451 1.00 91.19 123 VAL A N 1
ATOM 918 C CA . VAL A 1 123 ? -2.955 -1.790 -8.966 1.00 91.19 123 VAL A CA 1
ATOM 919 C C . VAL A 1 123 ? -2.828 -2.124 -7.481 1.00 91.19 123 VAL A C 1
ATOM 921 O O . VAL A 1 123 ? -3.717 -1.779 -6.706 1.00 91.19 123 VAL A O 1
ATOM 924 N N . ALA A 1 124 ? -1.707 -2.713 -7.059 1.00 88.56 124 ALA A N 1
ATOM 925 C CA . ALA A 1 124 ? -1.454 -3.007 -5.651 1.00 88.56 124 ALA A CA 1
ATOM 926 C C . ALA A 1 124 ? -1.439 -1.734 -4.785 1.00 88.56 124 ALA A C 1
ATOM 928 O O . ALA A 1 124 ? -2.107 -1.686 -3.753 1.00 88.56 124 ALA A O 1
ATOM 929 N N . VAL A 1 125 ? -0.746 -0.677 -5.221 1.00 89.19 125 VAL A N 1
ATOM 930 C CA . VAL A 1 125 ? -0.700 0.617 -4.517 1.00 89.19 125 VAL A CA 1
ATOM 931 C C . VAL A 1 125 ? -2.089 1.256 -4.429 1.00 89.19 125 VAL A C 1
ATOM 933 O O . VAL A 1 125 ? -2.456 1.765 -3.372 1.00 89.19 125 VAL A O 1
ATOM 936 N N . LEU A 1 126 ? -2.900 1.175 -5.488 1.00 91.00 126 LEU A N 1
ATOM 937 C CA . LEU A 1 126 ? -4.276 1.677 -5.483 1.00 91.00 126 LEU A CA 1
ATOM 938 C C . LEU A 1 126 ? -5.150 0.925 -4.467 1.00 91.00 126 LEU A C 1
ATOM 940 O O . LEU A 1 126 ? -5.901 1.547 -3.718 1.00 91.00 126 LEU A O 1
ATOM 944 N N . VAL A 1 127 ? -5.031 -0.405 -4.401 1.00 92.06 127 VAL A N 1
ATOM 945 C CA . VAL A 1 127 ? -5.734 -1.224 -3.401 1.00 92.06 127 VAL A CA 1
ATOM 946 C C . VAL A 1 127 ? -5.301 -0.837 -1.984 1.00 92.06 127 VAL A C 1
ATOM 948 O O . VAL A 1 127 ? -6.154 -0.646 -1.117 1.00 92.06 127 VAL A O 1
ATOM 951 N N . LEU A 1 128 ? -3.999 -0.648 -1.748 1.00 89.12 128 LEU A N 1
ATOM 952 C CA . LEU A 1 128 ? -3.479 -0.189 -0.455 1.00 89.12 128 LEU A CA 1
ATOM 953 C C . LEU A 1 128 ? -3.986 1.212 -0.088 1.00 89.12 128 LEU A C 1
ATOM 955 O O . LEU A 1 128 ? -4.304 1.453 1.075 1.00 89.12 128 LEU A O 1
ATOM 959 N N . LEU A 1 129 ? -4.121 2.117 -1.060 1.00 90.88 129 LEU A N 1
ATOM 960 C CA . LEU A 1 129 ? -4.690 3.447 -0.847 1.00 90.88 129 LEU A CA 1
ATOM 961 C C . LEU A 1 129 ? -6.162 3.368 -0.416 1.00 90.88 129 LEU A C 1
ATOM 963 O O . LEU A 1 129 ? -6.559 4.029 0.542 1.00 90.88 129 LEU A O 1
ATOM 967 N N . VAL A 1 130 ? -6.965 2.522 -1.069 1.00 93.69 130 VAL A N 1
ATOM 968 C CA . VAL A 1 130 ? -8.364 2.291 -0.673 1.00 93.69 130 VAL A CA 1
ATOM 969 C C . VAL A 1 130 ? -8.437 1.728 0.749 1.00 93.69 130 VAL A C 1
ATOM 971 O O . VAL A 1 130 ? -9.220 2.222 1.562 1.00 93.69 130 VAL A O 1
ATOM 974 N N . LEU A 1 131 ? -7.590 0.751 1.087 1.00 91.50 131 LEU A N 1
ATOM 975 C CA . LEU A 1 131 ? -7.506 0.201 2.445 1.00 91.50 131 LEU A CA 1
ATOM 976 C C . LEU A 1 131 ? -7.082 1.255 3.478 1.00 91.50 131 LEU A C 1
ATOM 978 O O . LEU A 1 131 ? -7.632 1.279 4.578 1.00 91.50 131 LEU A O 1
ATOM 982 N N . ALA A 1 132 ? -6.170 2.163 3.123 1.00 91.38 132 ALA A N 1
ATOM 983 C CA . ALA A 1 132 ? -5.752 3.265 3.986 1.00 91.38 132 ALA A CA 1
ATOM 984 C C . ALA A 1 132 ? -6.870 4.297 4.211 1.00 91.38 132 ALA A C 1
ATOM 986 O O . ALA A 1 132 ? -7.035 4.802 5.316 1.00 91.38 132 ALA A O 1
ATOM 987 N N . ILE A 1 133 ? -7.693 4.591 3.203 1.00 92.25 133 ILE A N 1
ATOM 988 C CA . ILE A 1 133 ? -8.866 5.459 3.384 1.00 92.25 133 ILE A CA 1
ATOM 989 C C . ILE A 1 133 ? -9.904 4.770 4.279 1.00 92.25 133 ILE A C 1
ATOM 991 O O . ILE A 1 133 ? -10.423 5.381 5.217 1.00 92.25 133 ILE A O 1
ATOM 995 N N . LEU A 1 134 ? -10.177 3.484 4.034 1.00 93.12 134 LEU A N 1
ATOM 996 C CA . LEU A 1 134 ? -11.073 2.689 4.875 1.00 93.12 134 LEU A CA 1
ATOM 997 C C . LEU A 1 134 ? -10.582 2.634 6.326 1.00 93.12 134 LEU A C 1
ATOM 999 O O . LEU A 1 134 ? -11.399 2.736 7.238 1.00 93.12 134 LEU A O 1
ATOM 1003 N N . SER A 1 135 ? -9.269 2.555 6.554 1.00 90.69 135 SER A N 1
ATOM 1004 C CA . SER A 1 135 ? -8.692 2.546 7.901 1.00 90.69 135 SER A CA 1
ATOM 1005 C C . SER A 1 135 ? -8.897 3.868 8.649 1.00 90.69 135 SER A C 1
ATOM 1007 O O . SER A 1 135 ? -9.167 3.856 9.852 1.00 90.69 135 SER A O 1
ATOM 1009 N N . VAL A 1 136 ? -8.863 5.013 7.958 1.00 92.88 136 VAL A N 1
ATOM 1010 C CA . VAL A 1 136 ? -9.205 6.323 8.545 1.00 92.88 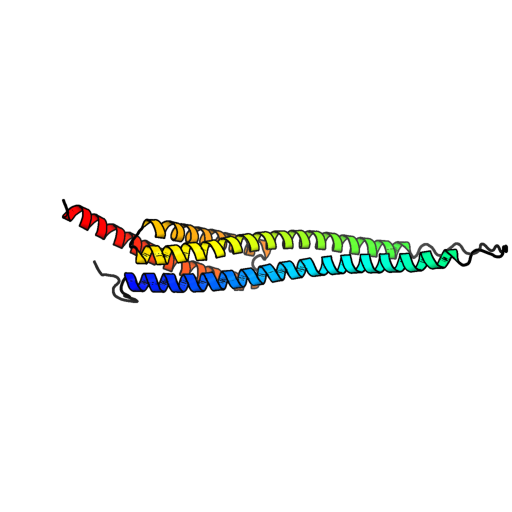136 VAL A CA 1
ATOM 1011 C C . VAL A 1 136 ? -10.683 6.370 8.946 1.00 92.88 136 VAL A C 1
ATOM 1013 O O . VAL A 1 136 ? -11.020 6.834 10.043 1.00 92.88 136 VAL A O 1
ATOM 1016 N N . ILE A 1 137 ? -11.573 5.853 8.092 1.00 94.94 137 ILE A N 1
ATOM 1017 C CA . ILE A 1 137 ? -13.015 5.793 8.368 1.00 94.94 137 ILE A CA 1
ATOM 1018 C C . ILE A 1 137 ? -13.290 4.891 9.578 1.00 94.94 137 ILE A C 1
ATOM 1020 O O . ILE A 1 137 ? -13.971 5.311 10.516 1.00 94.94 137 ILE A O 1
ATOM 1024 N N . THR A 1 138 ? -12.737 3.677 9.606 1.00 93.88 138 THR A N 1
ATOM 1025 C CA . THR A 1 138 ? -12.961 2.733 10.710 1.00 93.88 138 THR A CA 1
ATOM 1026 C C . THR A 1 138 ? -12.310 3.193 12.012 1.00 93.88 138 THR A C 1
ATOM 1028 O O . THR A 1 138 ? -12.906 3.017 13.072 1.00 93.88 138 THR A O 1
ATOM 1031 N N . SER A 1 139 ? -11.155 3.862 11.963 1.00 90.88 139 SER A N 1
ATOM 1032 C CA . SER A 1 139 ? -10.538 4.480 13.148 1.00 90.88 139 SER A CA 1
ATOM 1033 C C . SER A 1 139 ? -11.410 5.608 13.711 1.00 90.88 139 SER A C 1
ATOM 1035 O O . SER A 1 139 ? -11.592 5.723 14.924 1.00 90.88 139 SER A O 1
ATOM 1037 N N . SER A 1 140 ? -12.037 6.400 12.839 1.00 90.75 140 SER A N 1
ATOM 1038 C CA . SER A 1 140 ? -13.002 7.429 13.249 1.00 90.75 140 SER A CA 1
ATOM 1039 C C . SER A 1 140 ? -14.256 6.811 13.888 1.00 90.75 140 SER A C 1
ATOM 1041 O O . SER A 1 140 ? -14.744 7.297 14.914 1.00 90.75 140 SER A O 1
ATOM 1043 N N . MET A 1 141 ? -14.752 5.698 13.330 1.00 92.19 141 MET A N 1
ATOM 1044 C CA . MET A 1 141 ? -15.857 4.923 13.907 1.00 92.19 141 MET A CA 1
ATOM 1045 C C . MET A 1 141 ? -15.496 4.318 15.265 1.00 92.19 141 MET A C 1
ATOM 1047 O O . MET A 1 141 ? -16.335 4.342 16.163 1.00 92.19 141 MET A O 1
ATOM 1051 N N . LEU A 1 142 ? -14.260 3.840 15.448 1.00 89.19 142 LEU A N 1
ATOM 1052 C CA . LEU A 1 142 ? -13.770 3.318 16.724 1.00 89.19 142 LEU A CA 1
ATOM 1053 C C . LEU A 1 142 ? -13.835 4.396 17.815 1.00 89.19 142 LEU A C 1
ATOM 1055 O O . LEU A 1 142 ? -14.412 4.163 18.877 1.00 89.19 142 LEU A O 1
ATOM 1059 N N . ILE A 1 143 ? -13.328 5.602 17.535 1.00 90.75 143 ILE A N 1
ATOM 1060 C CA . ILE A 1 143 ? -13.368 6.731 18.480 1.00 90.75 143 ILE A CA 1
ATOM 1061 C C . ILE A 1 143 ? -14.819 7.091 18.835 1.00 90.75 143 ILE A C 1
ATOM 1063 O O . ILE A 1 143 ? -15.147 7.309 20.007 1.00 90.75 143 ILE A O 1
ATOM 1067 N N . HIS A 1 144 ? -15.714 7.121 17.843 1.00 91.81 144 HIS A N 1
ATOM 1068 C CA . HIS A 1 144 ? -17.132 7.391 18.079 1.00 91.81 144 HIS A CA 1
ATOM 1069 C C . HIS A 1 144 ? -17.814 6.271 18.882 1.00 91.81 144 HIS A C 1
ATOM 1071 O O . HIS A 1 144 ? -18.596 6.550 19.793 1.00 91.81 144 HIS A O 1
ATOM 1077 N N . GLY A 1 145 ? -17.488 5.011 18.587 1.00 88.12 145 GLY A N 1
ATOM 1078 C CA . GLY A 1 145 ? -18.000 3.831 19.277 1.00 88.12 145 GLY A CA 1
ATOM 1079 C C . GLY A 1 145 ? -17.605 3.806 20.750 1.00 88.12 145 GLY A C 1
ATOM 1080 O O . GLY A 1 145 ? -18.459 3.555 21.602 1.00 88.12 145 GLY A O 1
ATOM 1081 N N . VAL A 1 146 ? -16.354 4.166 21.055 1.00 86.62 146 VAL A N 1
ATOM 1082 C CA . VAL A 1 146 ? -15.856 4.335 22.430 1.00 86.62 146 VAL A CA 1
ATOM 1083 C C . VAL A 1 146 ? -16.595 5.469 23.140 1.00 86.62 146 VAL A C 1
ATOM 1085 O O . VAL A 1 146 ? -17.005 5.315 24.285 1.00 86.62 146 VAL A O 1
ATOM 1088 N N . ARG A 1 147 ? -16.833 6.605 22.470 1.00 88.81 147 ARG A N 1
ATOM 1089 C CA . ARG A 1 147 ? -17.549 7.738 23.082 1.00 88.81 147 ARG A CA 1
ATOM 1090 C C . ARG A 1 147 ? -19.019 7.425 23.376 1.00 88.81 147 ARG A C 1
ATOM 1092 O O . ARG A 1 147 ? -19.551 7.917 24.367 1.00 88.81 147 ARG A O 1
ATOM 1099 N N . LYS A 1 148 ? -19.675 6.644 22.515 1.00 88.94 148 LYS A N 1
ATOM 1100 C CA . LYS A 1 148 ? -21.103 6.304 22.620 1.00 88.94 148 LYS A CA 1
ATOM 1101 C C . LYS A 1 148 ? -21.362 4.992 23.377 1.00 88.94 148 LYS A C 1
ATOM 1103 O O . LYS A 1 148 ? -22.517 4.603 23.523 1.00 88.94 148 LYS A O 1
ATOM 1108 N N . ASN A 1 149 ? -20.318 4.301 23.850 1.00 84.06 149 ASN A N 1
ATOM 1109 C CA . ASN A 1 149 ? -20.405 2.965 24.456 1.00 84.06 149 ASN A CA 1
ATOM 1110 C C . ASN A 1 149 ? -21.191 1.952 23.590 1.00 84.06 149 ASN A C 1
ATOM 1112 O O . ASN A 1 149 ? -21.875 1.062 24.098 1.00 84.06 149 ASN A O 1
ATOM 1116 N N . SER A 1 150 ? -21.119 2.086 22.262 1.00 86.56 150 SER A N 1
ATOM 1117 C CA . SER A 1 150 ? -21.881 1.268 21.312 1.00 86.56 150 SER A CA 1
ATOM 1118 C C . SER A 1 150 ? -20.989 0.215 20.659 1.00 86.56 150 SER A C 1
ATOM 1120 O O . SER A 1 150 ? -20.143 0.535 19.824 1.00 86.56 150 SER A O 1
ATOM 1122 N N . ARG A 1 151 ? -21.224 -1.055 20.999 1.00 83.12 151 ARG A N 1
ATOM 1123 C CA . ARG A 1 151 ? -20.458 -2.222 20.520 1.00 83.12 151 ARG A CA 1
ATOM 1124 C C . ARG A 1 151 ? -20.466 -2.409 19.003 1.00 83.12 151 ARG A C 1
ATOM 1126 O O . ARG A 1 151 ? -19.480 -2.853 18.427 1.00 83.12 151 ARG A O 1
ATOM 1133 N N . SER A 1 152 ? -21.565 -2.039 18.348 1.00 89.56 152 SER A N 1
ATOM 1134 C CA . SER A 1 152 ? -21.746 -2.261 16.909 1.00 89.56 152 SER A CA 1
ATOM 1135 C C . SER A 1 152 ? -20.742 -1.493 16.044 1.00 89.56 152 SER A C 1
ATOM 1137 O O . SER A 1 152 ? -20.449 -1.923 14.936 1.00 89.56 152 SER A O 1
ATOM 1139 N N . LEU A 1 153 ? -20.185 -0.390 16.551 1.00 88.56 153 LEU A N 1
ATOM 1140 C CA . LEU A 1 153 ? -19.212 0.441 15.834 1.00 88.56 153 LEU A CA 1
ATOM 1141 C C . LEU A 1 153 ? -17.772 -0.084 15.918 1.00 88.56 153 LEU A C 1
ATOM 1143 O O . LEU A 1 153 ? -16.914 0.396 15.186 1.00 88.56 153 LEU A O 1
ATOM 1147 N N . LEU A 1 154 ? -17.505 -1.077 16.772 1.00 88.31 154 LEU A N 1
ATOM 1148 C CA . LEU A 1 154 ? -16.171 -1.662 16.937 1.00 88.31 154 LEU A CA 1
ATOM 1149 C C . LEU A 1 154 ? -15.927 -2.837 15.977 1.00 88.31 154 LEU A C 1
ATOM 1151 O O . LEU A 1 154 ? -14.791 -3.101 15.592 1.00 88.31 154 LEU A O 1
ATOM 1155 N N . VAL A 1 155 ? -16.997 -3.511 15.540 1.00 91.44 155 VAL A N 1
ATOM 1156 C CA . VAL A 1 155 ? -16.918 -4.657 14.619 1.00 91.44 155 VAL A CA 1
ATOM 1157 C C . VAL A 1 155 ? -16.306 -4.279 13.262 1.00 91.44 155 VAL A C 1
ATOM 1159 O O . VAL A 1 155 ? -15.399 -4.990 12.834 1.00 91.44 155 VAL A O 1
ATOM 1162 N N . PRO A 1 156 ? -16.697 -3.170 12.595 1.00 93.19 156 PRO A N 1
ATOM 1163 C CA . PRO A 1 156 ? -16.084 -2.779 11.323 1.00 93.19 156 PRO A CA 1
ATOM 1164 C C . PRO A 1 156 ? -14.577 -2.525 11.435 1.00 93.19 156 PRO A C 1
ATOM 1166 O O . PRO A 1 156 ? -13.826 -2.890 10.536 1.00 93.19 156 PRO A O 1
ATOM 1169 N N . TRP A 1 157 ? -14.127 -1.946 12.554 1.00 93.38 157 TRP A N 1
ATOM 1170 C CA . TRP A 1 157 ? -12.701 -1.753 12.824 1.00 93.38 157 TRP A CA 1
ATOM 1171 C C . TRP A 1 157 ? -11.975 -3.092 12.972 1.00 93.38 157 TRP A C 1
ATOM 1173 O O . TRP A 1 157 ? -10.961 -3.311 12.319 1.00 93.38 157 TRP A O 1
ATOM 1183 N N . LEU A 1 158 ? -12.539 -4.027 13.742 1.00 92.81 158 LEU A N 1
ATOM 1184 C CA . LEU A 1 158 ? -11.949 -5.354 13.928 1.00 92.81 158 LEU A CA 1
ATOM 1185 C C . LEU A 1 158 ? -11.816 -6.121 12.602 1.00 92.81 158 LEU A C 1
ATOM 1187 O O . LEU A 1 158 ? -10.782 -6.730 12.341 1.00 92.81 158 LEU A O 1
ATOM 1191 N N . VAL A 1 159 ? -12.850 -6.077 11.756 1.00 94.44 159 VAL A N 1
ATOM 1192 C CA . VAL A 1 159 ? -12.840 -6.721 10.432 1.00 94.44 159 VAL A CA 1
ATOM 1193 C C . VAL A 1 159 ? -11.770 -6.100 9.529 1.00 94.44 159 VAL A C 1
ATOM 1195 O O . VAL A 1 159 ? -11.045 -6.834 8.859 1.00 94.44 159 VAL A O 1
ATOM 1198 N N . GLN A 1 160 ? -11.629 -4.772 9.545 1.00 94.56 160 GLN A N 1
ATOM 1199 C CA . GLN A 1 160 ? -10.597 -4.070 8.779 1.00 94.56 160 GLN A CA 1
ATOM 1200 C C . GLN A 1 160 ? -9.180 -4.467 9.218 1.00 94.56 160 GLN A C 1
ATOM 1202 O O . GLN A 1 160 ? -8.314 -4.667 8.371 1.00 94.56 160 GLN A O 1
ATOM 1207 N N . GLU A 1 161 ? -8.932 -4.623 10.520 1.00 92.69 161 GLU A N 1
ATOM 1208 C CA . GLU A 1 161 ? -7.619 -5.041 11.029 1.00 92.69 161 GLU A CA 1
ATOM 1209 C C . GLU A 1 161 ? -7.266 -6.474 10.613 1.00 92.69 161 GLU A C 1
ATOM 1211 O O . GLU A 1 161 ? -6.139 -6.737 10.193 1.00 92.69 161 GLU A O 1
ATOM 1216 N N . VAL A 1 162 ? -8.238 -7.392 10.639 1.00 95.19 162 VAL A N 1
ATOM 1217 C CA . VAL A 1 162 ? -8.045 -8.752 10.108 1.00 95.19 162 VAL A CA 1
ATOM 1218 C C . VAL A 1 162 ? -7.719 -8.709 8.616 1.00 95.19 162 VAL A C 1
ATOM 1220 O O . VAL A 1 162 ? -6.810 -9.408 8.169 1.00 95.19 162 VAL A O 1
ATOM 1223 N N . LEU A 1 163 ? -8.412 -7.865 7.846 1.00 94.31 163 LEU A N 1
ATOM 1224 C CA . LEU A 1 163 ? -8.140 -7.695 6.420 1.00 94.31 163 LEU A CA 1
ATOM 1225 C C . LEU A 1 163 ? -6.712 -7.184 6.175 1.00 94.31 163 LEU A C 1
ATOM 1227 O O . LEU A 1 163 ? -6.021 -7.725 5.314 1.00 94.31 163 LEU A O 1
ATOM 1231 N N . HIS A 1 164 ? -6.237 -6.209 6.957 1.00 92.12 164 HIS A N 1
ATOM 1232 C CA . HIS A 1 164 ? -4.850 -5.745 6.876 1.00 92.12 164 HIS A CA 1
ATOM 1233 C C . HIS A 1 164 ? -3.854 -6.867 7.156 1.00 92.12 164 HIS A C 1
ATOM 1235 O O . HIS A 1 164 ? -2.924 -7.042 6.376 1.00 92.12 164 HIS A O 1
ATOM 1241 N N . ILE A 1 165 ? -4.057 -7.652 8.217 1.00 93.62 165 ILE A N 1
ATOM 1242 C CA . ILE A 1 165 ? -3.174 -8.776 8.565 1.00 93.62 165 ILE A CA 1
ATOM 1243 C C . ILE A 1 165 ? -3.069 -9.765 7.396 1.00 93.62 165 ILE A C 1
ATOM 1245 O O . ILE A 1 165 ? -1.966 -10.183 7.044 1.00 93.62 165 ILE A O 1
ATOM 1249 N N . VAL A 1 166 ? -4.196 -10.106 6.761 1.00 95.69 166 VAL A N 1
ATOM 1250 C CA . VAL A 1 166 ? -4.223 -11.014 5.603 1.00 95.69 166 VAL A CA 1
ATOM 1251 C C . VAL A 1 166 ? -3.477 -10.417 4.408 1.00 95.69 166 VAL A C 1
ATOM 1253 O O . VAL A 1 166 ? -2.668 -11.107 3.789 1.00 95.69 166 VAL A O 1
ATOM 1256 N N . VAL A 1 167 ? -3.704 -9.137 4.099 1.00 91.75 167 VAL A N 1
ATOM 1257 C CA . VAL A 1 167 ? -3.033 -8.445 2.986 1.00 91.75 167 VAL A CA 1
ATOM 1258 C C . VAL A 1 167 ? -1.526 -8.326 3.229 1.00 91.75 167 VAL A C 1
ATOM 1260 O O . VAL A 1 167 ? -0.748 -8.601 2.319 1.00 91.75 167 VAL A O 1
ATOM 1263 N N . PHE A 1 168 ? -1.095 -7.986 4.447 1.00 90.06 168 PHE A N 1
ATOM 1264 C CA . PHE A 1 168 ? 0.325 -7.932 4.808 1.00 90.06 168 PHE A CA 1
ATOM 1265 C C . PHE A 1 168 ? 0.988 -9.304 4.709 1.00 90.06 168 PHE A C 1
ATOM 1267 O O . PHE A 1 168 ? 2.075 -9.415 4.146 1.00 90.06 168 PHE A O 1
ATOM 1274 N N . LEU A 1 169 ? 0.324 -10.358 5.187 1.00 94.06 169 LEU A N 1
ATOM 1275 C CA . LEU A 1 169 ? 0.844 -11.716 5.077 1.00 94.06 169 LEU A CA 1
ATOM 1276 C C . LEU A 1 169 ? 0.993 -12.139 3.609 1.00 94.06 169 LEU A C 1
ATOM 1278 O O . LEU A 1 169 ? 2.040 -12.657 3.222 1.00 94.06 169 LEU A O 1
ATOM 1282 N N . ALA A 1 170 ? -0.018 -11.872 2.779 1.00 93.06 170 ALA A N 1
ATOM 1283 C CA . ALA A 1 170 ? 0.043 -12.135 1.345 1.00 93.06 170 ALA A CA 1
ATOM 1284 C C . ALA A 1 170 ? 1.178 -11.346 0.671 1.00 93.06 170 ALA A C 1
ATOM 1286 O O . ALA A 1 170 ? 1.920 -11.912 -0.129 1.00 93.06 170 ALA A O 1
ATOM 1287 N N . ALA A 1 171 ? 1.367 -10.074 1.034 1.00 89.12 171 ALA A N 1
ATOM 1288 C CA . ALA A 1 171 ? 2.451 -9.244 0.517 1.00 89.12 171 ALA A CA 1
ATOM 1289 C C . ALA A 1 171 ? 3.837 -9.801 0.880 1.00 89.12 171 ALA A C 1
ATOM 1291 O O . ALA A 1 171 ? 4.723 -9.826 0.029 1.00 89.12 171 ALA A O 1
ATOM 1292 N N . VAL A 1 172 ? 4.020 -10.304 2.106 1.00 92.00 172 VAL A N 1
ATOM 1293 C CA . VAL A 1 172 ? 5.266 -10.969 2.523 1.00 92.00 172 VAL A CA 1
ATOM 1294 C C . VAL A 1 172 ? 5.504 -12.247 1.711 1.00 92.00 172 VAL A C 1
ATOM 1296 O O . VAL A 1 172 ? 6.610 -12.451 1.217 1.00 92.00 172 VAL A O 1
ATOM 1299 N N . VAL A 1 173 ? 4.478 -13.082 1.508 1.00 94.12 173 VAL A N 1
ATOM 1300 C CA . VAL A 1 173 ? 4.594 -14.308 0.693 1.00 94.12 173 VAL A CA 1
ATOM 1301 C C . VAL A 1 173 ? 4.971 -13.981 -0.754 1.00 94.12 173 VAL A C 1
ATOM 1303 O O . VAL A 1 173 ? 5.893 -14.586 -1.297 1.00 94.12 173 VAL A O 1
ATOM 1306 N N . VAL A 1 174 ? 4.302 -13.000 -1.368 1.00 89.56 174 VAL A N 1
ATOM 1307 C CA . VAL A 1 174 ? 4.616 -12.542 -2.730 1.00 89.56 174 VAL A CA 1
ATOM 1308 C C . VAL A 1 174 ? 6.038 -11.987 -2.801 1.00 89.56 174 VAL A C 1
ATOM 1310 O O . VAL A 1 174 ? 6.767 -12.313 -3.731 1.00 89.56 174 VAL A O 1
ATOM 1313 N N . MET A 1 175 ? 6.471 -11.210 -1.804 1.00 88.44 175 MET A N 1
ATOM 1314 C CA . MET A 1 175 ? 7.831 -10.673 -1.745 1.00 88.44 175 MET A CA 1
ATOM 1315 C C . MET A 1 175 ? 8.880 -11.791 -1.735 1.00 88.44 175 MET A C 1
ATOM 1317 O O . MET A 1 175 ? 9.800 -11.753 -2.546 1.00 88.44 175 MET A O 1
ATOM 1321 N N . PHE A 1 176 ? 8.736 -12.806 -0.880 1.00 91.94 176 PHE A N 1
ATOM 1322 C CA . PHE A 1 176 ? 9.660 -13.947 -0.875 1.00 91.94 176 PHE A CA 1
ATOM 1323 C C . PHE A 1 176 ? 9.577 -14.781 -2.159 1.00 91.94 176 PHE A C 1
ATOM 1325 O O . PHE A 1 176 ? 10.584 -15.345 -2.578 1.00 91.94 176 PHE A O 1
ATOM 1332 N N . GLY A 1 177 ? 8.412 -14.845 -2.809 1.00 91.00 177 GLY A N 1
ATOM 1333 C CA . GLY A 1 177 ? 8.266 -15.491 -4.114 1.00 91.00 177 GLY A CA 1
ATOM 1334 C C . GLY A 1 177 ? 9.008 -14.760 -5.238 1.00 91.00 177 GLY A C 1
ATOM 1335 O O . GLY A 1 177 ? 9.592 -15.410 -6.098 1.00 91.00 177 GLY A O 1
ATOM 1336 N N . LEU A 1 178 ? 9.013 -13.423 -5.218 1.00 85.94 178 LEU A N 1
ATOM 1337 C CA . LEU A 1 178 ? 9.642 -12.590 -6.251 1.00 85.94 178 LEU A CA 1
ATOM 1338 C C . LEU A 1 178 ? 11.143 -12.386 -6.025 1.00 85.94 178 LEU A C 1
ATOM 1340 O O . LEU A 1 178 ? 11.927 -12.480 -6.963 1.00 85.94 178 LEU A O 1
ATOM 1344 N N . PHE A 1 179 ? 11.543 -12.095 -4.788 1.00 87.56 179 PHE A N 1
ATOM 1345 C CA . PHE A 1 179 ? 12.932 -11.798 -4.434 1.00 87.56 179 PHE A CA 1
ATOM 1346 C C . PHE A 1 179 ? 13.686 -13.018 -3.898 1.00 87.56 179 PHE A C 1
ATOM 1348 O O . PHE A 1 179 ? 14.870 -12.913 -3.601 1.00 87.56 179 PHE A O 1
ATOM 1355 N N . GLY A 1 180 ? 13.037 -14.170 -3.724 1.00 90.75 180 GLY A N 1
ATOM 1356 C CA . GLY A 1 180 ? 13.672 -15.342 -3.128 1.00 90.75 180 GLY A CA 1
ATOM 1357 C C . GLY A 1 180 ? 14.192 -15.090 -1.706 1.00 90.75 180 GLY A C 1
ATOM 1358 O O . GLY A 1 180 ? 13.724 -14.213 -0.979 1.00 90.75 180 GLY A O 1
ATOM 1359 N N . VAL A 1 181 ? 15.194 -15.874 -1.298 1.00 92.12 181 VAL A N 1
ATOM 1360 C CA . VAL A 1 181 ? 15.819 -15.801 0.037 1.00 92.12 181 VAL A CA 1
ATOM 1361 C C . VAL A 1 181 ? 17.041 -14.872 0.016 1.00 92.12 181 VAL A C 1
ATOM 1363 O O . VAL A 1 181 ? 18.122 -15.226 0.480 1.00 92.12 181 VAL A O 1
ATOM 1366 N N . HIS A 1 182 ? 16.900 -13.683 -0.571 1.00 94.12 182 HIS A N 1
ATOM 1367 C CA . HIS A 1 182 ? 17.948 -12.662 -0.537 1.00 94.12 182 HIS A CA 1
ATOM 1368 C C . HIS A 1 182 ? 17.924 -11.879 0.785 1.00 94.12 182 HIS A C 1
ATOM 1370 O O . HIS A 1 182 ? 16.878 -11.721 1.416 1.00 94.12 182 HIS A O 1
ATOM 1376 N N . GLU A 1 183 ? 19.077 -11.340 1.194 1.00 93.75 183 GLU A N 1
ATOM 1377 C CA . GLU A 1 183 ? 19.216 -10.541 2.425 1.00 93.75 183 GLU A CA 1
ATOM 1378 C C . GLU A 1 183 ? 18.253 -9.343 2.453 1.00 93.75 183 GLU A C 1
ATOM 1380 O O . GLU A 1 183 ? 17.698 -9.001 3.499 1.00 93.75 183 GLU A O 1
ATOM 1385 N N . VAL A 1 184 ? 17.978 -8.762 1.280 1.00 88.50 184 VAL A N 1
ATOM 1386 C CA . VAL A 1 184 ? 17.038 -7.645 1.109 1.00 88.50 184 VAL A CA 1
ATOM 1387 C C . VAL A 1 184 ? 15.609 -8.038 1.494 1.00 88.50 184 VAL A C 1
ATOM 1389 O O . VAL A 1 184 ? 14.923 -7.261 2.155 1.00 88.50 184 VAL A O 1
ATOM 1392 N N . ALA A 1 185 ? 15.161 -9.249 1.142 1.00 91.50 185 ALA A N 1
ATOM 1393 C CA . ALA A 1 185 ? 13.814 -9.711 1.477 1.00 91.50 185 ALA A CA 1
ATOM 1394 C C . ALA A 1 185 ? 13.635 -9.822 2.999 1.00 91.50 185 ALA A C 1
ATOM 1396 O O . ALA A 1 185 ? 12.642 -9.348 3.548 1.00 91.50 185 ALA A O 1
ATOM 1397 N N . TRP A 1 186 ? 14.637 -10.357 3.705 1.00 93.06 186 TRP A N 1
ATOM 1398 C CA . TRP A 1 186 ? 14.626 -10.443 5.168 1.00 93.06 186 TRP A CA 1
ATOM 1399 C C . TRP A 1 186 ? 14.664 -9.075 5.847 1.00 93.06 186 TRP A C 1
ATOM 1401 O O . TRP A 1 186 ? 13.928 -8.856 6.813 1.00 93.06 186 TRP A O 1
ATOM 1411 N N . ALA A 1 187 ? 15.469 -8.146 5.325 1.00 92.12 187 ALA A N 1
ATOM 1412 C CA . ALA A 1 187 ? 15.562 -6.787 5.853 1.00 92.12 187 ALA A CA 1
ATOM 1413 C C . ALA A 1 187 ? 14.209 -6.051 5.833 1.00 92.12 187 ALA A C 1
ATOM 1415 O O . ALA A 1 187 ? 13.944 -5.242 6.719 1.00 92.12 187 ALA A O 1
ATOM 1416 N N . ILE A 1 188 ? 13.337 -6.358 4.865 1.00 88.31 188 ILE A N 1
ATOM 1417 C CA . ILE A 1 188 ? 11.993 -5.773 4.761 1.00 88.31 188 ILE A CA 1
ATOM 1418 C C . ILE A 1 188 ? 10.955 -6.614 5.525 1.00 88.31 188 ILE A C 1
ATOM 1420 O O . ILE A 1 188 ? 10.099 -6.065 6.220 1.00 88.31 188 ILE A O 1
ATOM 1424 N N . ALA A 1 189 ? 11.028 -7.944 5.440 1.00 90.88 189 ALA A N 1
ATOM 1425 C CA . ALA A 1 189 ? 10.048 -8.841 6.047 1.00 90.88 189 ALA A CA 1
ATOM 1426 C C . ALA A 1 189 ? 10.061 -8.805 7.583 1.00 90.88 189 ALA A C 1
ATOM 1428 O O . ALA A 1 189 ? 8.997 -8.838 8.201 1.00 90.88 189 ALA A O 1
ATOM 1429 N N . VAL A 1 190 ? 11.236 -8.714 8.218 1.00 92.31 190 VAL A N 1
ATOM 1430 C CA . VAL A 1 190 ? 11.340 -8.720 9.689 1.00 92.31 190 VAL A CA 1
ATOM 1431 C C . VAL A 1 190 ? 10.607 -7.527 10.324 1.00 92.31 190 VAL A C 1
ATOM 1433 O O . VAL A 1 190 ? 9.765 -7.763 11.195 1.00 92.31 190 VAL A O 1
ATOM 1436 N N . PRO A 1 191 ? 10.825 -6.266 9.894 1.00 90.56 191 PRO A N 1
ATOM 1437 C CA . PRO A 1 191 ? 10.031 -5.134 10.368 1.00 90.56 191 PRO A CA 1
ATOM 1438 C C . PRO A 1 191 ? 8.523 -5.317 10.164 1.00 90.56 191 PRO A C 1
ATOM 1440 O O . PRO A 1 191 ? 7.752 -5.015 11.073 1.00 90.56 191 PRO A O 1
ATOM 1443 N N . LEU A 1 192 ? 8.096 -5.852 9.013 1.00 88.94 192 LEU A N 1
ATOM 1444 C CA . LEU A 1 192 ? 6.676 -6.098 8.736 1.00 88.94 192 LEU A CA 1
ATOM 1445 C C . LEU A 1 192 ? 6.070 -7.112 9.710 1.00 88.94 192 LEU A C 1
ATOM 1447 O O . LEU A 1 192 ? 4.984 -6.878 10.235 1.00 88.94 192 LEU A O 1
ATOM 1451 N N . LEU A 1 193 ? 6.785 -8.196 10.018 1.00 90.88 193 LEU A N 1
ATOM 1452 C CA . LEU A 1 193 ? 6.341 -9.183 11.003 1.00 90.88 193 LEU A CA 1
ATOM 1453 C C . LEU A 1 193 ? 6.247 -8.588 12.411 1.00 90.88 193 LEU A C 1
ATOM 1455 O O . LEU A 1 193 ? 5.290 -8.868 13.129 1.00 90.88 193 LEU A O 1
ATOM 1459 N N . VAL A 1 194 ? 7.198 -7.738 12.805 1.00 92.75 194 VAL A N 1
ATOM 1460 C CA . VAL A 1 194 ? 7.141 -7.051 14.103 1.00 92.75 194 VAL A CA 1
ATOM 1461 C C . VAL A 1 194 ? 5.921 -6.130 14.175 1.00 92.75 194 VAL A C 1
ATOM 1463 O O . VAL A 1 194 ? 5.188 -6.170 15.164 1.00 92.75 194 VAL A O 1
ATOM 1466 N N . VAL A 1 195 ? 5.657 -5.355 13.119 1.00 88.81 195 VAL A N 1
ATOM 1467 C CA . VAL A 1 195 ? 4.460 -4.504 13.025 1.00 88.81 195 VAL A CA 1
ATOM 1468 C C . VAL A 1 195 ? 3.185 -5.346 13.100 1.00 88.81 195 VAL A C 1
ATOM 1470 O O . VAL A 1 195 ? 2.290 -5.010 13.875 1.00 88.81 195 VAL A O 1
ATOM 1473 N N . MET A 1 196 ? 3.120 -6.476 12.390 1.00 91.81 196 MET A N 1
ATOM 1474 C CA . MET A 1 196 ? 1.985 -7.403 12.461 1.00 91.81 196 MET A CA 1
ATOM 1475 C C . MET A 1 196 ? 1.770 -7.948 13.879 1.00 91.81 196 MET A C 1
ATOM 1477 O O . MET A 1 196 ? 0.639 -7.972 14.357 1.00 91.81 196 MET A O 1
ATOM 1481 N N . CYS A 1 197 ? 2.830 -8.350 14.584 1.00 92.62 197 CYS A N 1
ATOM 1482 C CA . CYS A 1 197 ? 2.731 -8.826 15.967 1.00 92.62 197 CYS A CA 1
ATOM 1483 C C . CYS A 1 197 ? 2.180 -7.746 16.907 1.00 92.62 197 CYS A C 1
ATOM 1485 O O . CYS A 1 197 ? 1.306 -8.024 17.730 1.00 92.62 197 CYS A O 1
ATOM 1487 N N . VAL A 1 198 ? 2.657 -6.506 16.767 1.00 89.31 198 VAL A N 1
ATOM 1488 C CA . VAL A 1 198 ? 2.162 -5.356 17.538 1.00 89.31 198 VAL A CA 1
ATOM 1489 C C . VAL A 1 198 ? 0.690 -5.072 17.215 1.00 89.31 198 VAL A C 1
ATOM 1491 O O . VAL A 1 198 ? -0.107 -4.834 18.121 1.00 89.31 198 VAL A O 1
ATOM 1494 N N . GLN A 1 199 ? 0.301 -5.163 15.944 1.00 90.44 199 GLN A N 1
ATOM 1495 C CA . GLN A 1 199 ? -1.079 -4.977 15.498 1.00 90.44 199 GLN A CA 1
ATOM 1496 C C . GLN A 1 199 ? -2.015 -6.054 16.067 1.00 90.44 199 GLN A C 1
ATOM 1498 O O . GLN A 1 199 ? -3.065 -5.728 16.621 1.00 90.44 199 GLN A O 1
ATOM 1503 N N . VAL A 1 200 ? -1.610 -7.328 16.024 1.00 92.81 200 VAL A N 1
ATOM 1504 C CA . VAL A 1 200 ? -2.349 -8.440 16.645 1.00 92.81 200 VAL A CA 1
ATOM 1505 C C . VAL A 1 200 ? -2.472 -8.235 18.154 1.00 92.81 200 VAL A C 1
ATOM 1507 O O . VAL A 1 200 ? -3.543 -8.451 18.719 1.00 92.81 200 VAL A O 1
ATOM 1510 N N . PHE A 1 201 ? -1.413 -7.770 18.820 1.00 91.75 201 PHE A N 1
ATOM 1511 C CA . PHE A 1 201 ? -1.466 -7.447 20.243 1.00 91.75 201 PHE A CA 1
ATOM 1512 C C . PHE A 1 201 ? -2.523 -6.373 20.545 1.00 91.75 201 PHE A C 1
ATOM 1514 O O . PHE A 1 201 ? -3.373 -6.583 21.413 1.00 91.75 201 PHE A O 1
ATOM 1521 N N . PHE A 1 202 ? -2.540 -5.260 19.803 1.00 87.38 202 PHE A N 1
ATOM 1522 C CA . PHE A 1 202 ? -3.561 -4.221 19.972 1.00 87.38 202 PHE A CA 1
ATOM 1523 C C . PHE A 1 202 ? -4.970 -4.731 19.670 1.00 87.38 202 PHE A C 1
ATOM 1525 O O . PHE A 1 202 ? -5.897 -4.447 20.431 1.00 87.38 202 PHE A O 1
ATOM 1532 N N . M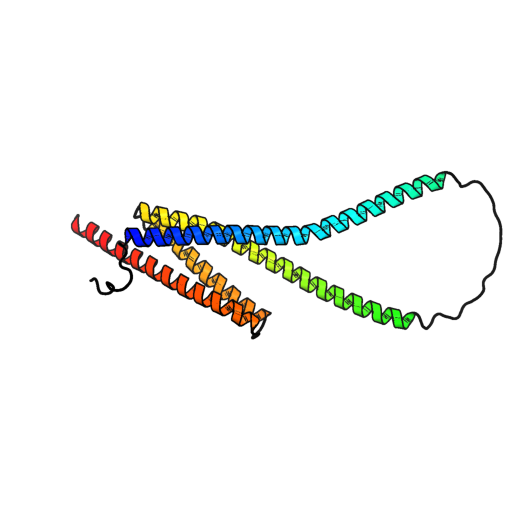ET A 1 203 ? -5.132 -5.532 18.617 1.00 91.69 203 MET A N 1
ATOM 1533 C CA . MET A 1 203 ? -6.398 -6.180 18.283 1.00 91.69 203 MET A CA 1
ATOM 1534 C C . MET A 1 203 ? -6.905 -7.041 19.449 1.00 91.69 203 MET A C 1
ATOM 1536 O O . MET A 1 203 ? -8.062 -6.913 19.847 1.00 91.69 203 MET A O 1
ATOM 1540 N N . CYS A 1 204 ? -6.040 -7.863 20.052 1.00 91.62 204 CYS A N 1
ATOM 1541 C CA . CYS A 1 204 ? -6.364 -8.680 21.222 1.00 91.62 204 CYS A CA 1
ATOM 1542 C C . CYS A 1 204 ? -6.758 -7.828 22.436 1.00 91.62 204 CYS A C 1
ATOM 1544 O O . CYS A 1 204 ? -7.729 -8.151 23.122 1.00 91.62 204 CYS A O 1
ATOM 1546 N N . VAL A 1 205 ? -6.047 -6.725 22.694 1.00 88.44 205 VAL A N 1
ATOM 1547 C CA . VAL A 1 205 ? -6.375 -5.790 23.783 1.00 88.44 205 VAL A CA 1
ATOM 1548 C C . VAL A 1 205 ? -7.766 -5.186 23.576 1.00 88.44 205 VAL A C 1
ATOM 1550 O O . VAL A 1 205 ? -8.592 -5.217 24.488 1.00 88.44 205 VAL A O 1
ATOM 1553 N N . VAL A 1 206 ? -8.061 -4.693 22.372 1.00 86.75 206 VAL A N 1
ATOM 1554 C CA . VAL A 1 206 ? -9.359 -4.087 22.041 1.00 86.75 206 VAL A CA 1
ATOM 1555 C C . VAL A 1 206 ? -10.487 -5.130 22.072 1.00 86.75 206 VAL A C 1
ATOM 1557 O O . VAL A 1 206 ? -11.561 -4.867 22.618 1.00 86.75 206 VAL A O 1
ATOM 1560 N N . ALA A 1 207 ? -10.247 -6.340 21.560 1.00 88.81 207 ALA A N 1
ATOM 1561 C CA . ALA A 1 207 ? -11.209 -7.440 21.599 1.00 88.81 207 ALA A CA 1
ATOM 1562 C C . ALA A 1 207 ? -11.518 -7.889 23.039 1.00 88.81 207 ALA A C 1
ATOM 1564 O O . ALA A 1 207 ? -12.683 -8.083 23.393 1.00 88.81 207 ALA A O 1
ATOM 1565 N N . SER A 1 208 ? -10.495 -7.987 23.891 1.00 87.75 208 SER A N 1
ATOM 1566 C CA . SER A 1 208 ? -10.645 -8.300 25.316 1.00 87.75 208 SER A CA 1
ATOM 1567 C C . SER A 1 208 ? -11.479 -7.236 26.042 1.00 87.75 208 SER A C 1
ATOM 1569 O O . SER A 1 208 ? -12.425 -7.560 26.766 1.00 87.75 208 SER A O 1
ATOM 1571 N N . GLN A 1 209 ? -11.228 -5.949 25.771 1.00 83.44 209 GLN A N 1
ATOM 1572 C CA . GLN A 1 209 ? -12.043 -4.851 26.308 1.00 83.44 209 GLN A CA 1
ATOM 1573 C C . GLN A 1 209 ? -13.507 -4.941 25.859 1.00 83.44 209 GLN A C 1
ATOM 1575 O O . GLN A 1 209 ? -14.424 -4.717 26.654 1.00 83.44 209 GLN A O 1
ATOM 1580 N N . HIS A 1 210 ? -13.743 -5.315 24.601 1.00 83.44 210 HIS A N 1
ATOM 1581 C CA . HIS A 1 210 ? -15.090 -5.494 24.072 1.00 83.44 210 HIS A CA 1
ATOM 1582 C C . HIS A 1 210 ? -15.851 -6.625 24.787 1.00 83.44 210 HIS A C 1
ATOM 1584 O O . HIS A 1 210 ? -17.034 -6.472 25.103 1.00 83.44 210 HIS A O 1
ATOM 1590 N N . GLN A 1 211 ? -15.178 -7.736 25.103 1.00 87.69 211 GLN A N 1
ATOM 1591 C CA . GLN A 1 211 ? -15.760 -8.839 25.878 1.00 87.69 211 GLN A CA 1
ATOM 1592 C C . GLN A 1 211 ? -16.080 -8.430 27.323 1.00 87.69 211 GLN A C 1
ATOM 1594 O O . GLN A 1 211 ? -17.143 -8.783 27.836 1.00 87.69 211 GLN A O 1
ATOM 1599 N N . ALA A 1 212 ? -15.218 -7.632 27.962 1.00 86.12 212 ALA A N 1
ATOM 1600 C CA . ALA A 1 212 ? -15.452 -7.133 29.318 1.00 86.12 212 ALA A CA 1
ATOM 1601 C C . ALA A 1 212 ? -16.688 -6.220 29.393 1.00 86.12 212 ALA A C 1
ATOM 1603 O O . ALA A 1 212 ? -17.557 -6.414 30.244 1.00 86.12 212 ALA A O 1
ATOM 1604 N N . LEU A 1 213 ? -16.824 -5.279 28.449 1.00 81.38 213 LEU A N 1
ATOM 1605 C CA . LEU A 1 213 ? -18.034 -4.460 28.314 1.00 81.38 213 LEU A CA 1
ATOM 1606 C C . LEU A 1 213 ? -19.260 -5.329 28.032 1.00 81.38 213 LEU A C 1
ATOM 1608 O O . LEU A 1 213 ? -20.341 -5.034 28.542 1.00 81.38 213 LEU A O 1
ATOM 1612 N N . GLY A 1 214 ? -19.068 -6.388 27.230 1.00 84.50 214 GLY A N 1
ATOM 1613 C CA . GLY A 1 214 ? -19.942 -7.546 27.010 1.00 84.50 214 GLY A CA 1
ATOM 1614 C C . GLY A 1 214 ? -20.740 -7.954 28.239 1.00 84.50 214 GLY A C 1
ATOM 1615 O O . GLY A 1 214 ? -21.971 -7.855 28.270 1.00 84.50 214 GLY A O 1
ATOM 1616 N N . LEU A 1 215 ? -19.972 -8.365 29.238 1.00 87.56 215 LEU A N 1
ATOM 1617 C CA . LEU A 1 215 ? -20.430 -8.996 30.462 1.00 87.56 215 LEU A CA 1
ATOM 1618 C C . LEU A 1 215 ? -21.152 -8.024 31.404 1.00 87.56 215 LEU A C 1
ATOM 1620 O O . LEU A 1 215 ? -22.194 -8.379 31.947 1.00 87.56 215 LEU A O 1
ATOM 1624 N N . ILE A 1 216 ? -20.643 -6.794 31.555 1.00 86.56 216 ILE A N 1
ATOM 1625 C CA . ILE A 1 216 ? -21.222 -5.787 32.467 1.00 86.56 216 ILE A CA 1
ATOM 1626 C C . ILE A 1 216 ? -22.671 -5.476 32.084 1.00 86.56 216 ILE A C 1
ATOM 1628 O O . ILE A 1 216 ? -23.562 -5.520 32.921 1.00 86.56 216 ILE A O 1
ATOM 1632 N N . ARG A 1 217 ? -22.934 -5.259 30.793 1.00 83.62 217 ARG A N 1
ATOM 1633 C CA . ARG A 1 217 ? -24.295 -4.970 30.324 1.00 83.62 217 ARG A CA 1
ATOM 1634 C C . ARG A 1 217 ? -25.261 -6.128 30.572 1.00 83.62 21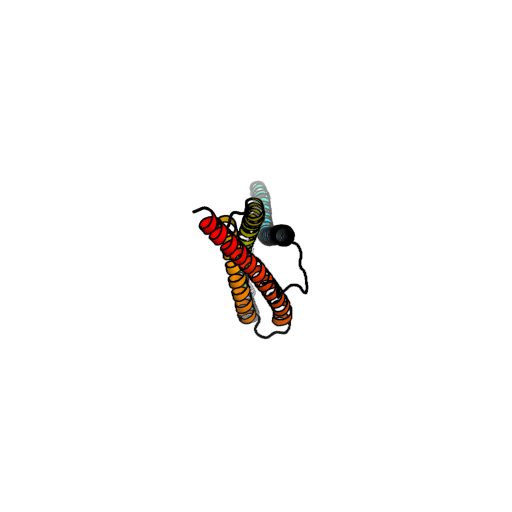7 ARG A C 1
ATOM 1636 O O . ARG A 1 217 ? -26.417 -5.894 30.894 1.00 83.62 217 ARG A O 1
ATOM 1643 N N . MET A 1 218 ? -24.798 -7.367 30.396 1.00 89.44 218 MET A N 1
ATOM 1644 C CA . MET A 1 218 ? -25.636 -8.541 30.643 1.00 89.44 218 MET A CA 1
ATOM 1645 C C . MET A 1 218 ? -26.000 -8.634 32.128 1.00 89.44 218 MET A C 1
ATOM 1647 O O . MET A 1 218 ? -27.127 -8.982 32.459 1.00 89.44 218 MET A O 1
ATOM 1651 N N . HIS A 1 219 ? -25.067 -8.277 33.013 1.00 91.50 219 HIS A N 1
ATOM 1652 C CA . HIS A 1 219 ? -25.329 -8.176 34.444 1.00 91.50 219 HIS A CA 1
ATOM 1653 C C . HIS A 1 219 ? -26.361 -7.081 34.764 1.00 91.50 219 HIS A C 1
ATOM 1655 O O . HIS A 1 219 ? -27.328 -7.354 35.470 1.00 91.50 219 HIS A O 1
ATOM 1661 N N . ASP A 1 220 ? -26.224 -5.884 34.188 1.00 89.94 220 ASP A N 1
ATOM 1662 C CA . ASP A 1 220 ? -27.188 -4.789 34.387 1.00 89.94 220 ASP A CA 1
ATOM 1663 C C . ASP A 1 220 ? -28.600 -5.153 33.890 1.00 89.94 220 ASP A C 1
ATOM 1665 O O . ASP A 1 220 ? -29.595 -4.856 34.552 1.00 89.94 220 ASP A O 1
ATOM 1669 N N . GLU A 1 221 ? -28.703 -5.853 32.755 1.00 92.50 221 GLU A N 1
ATOM 1670 C CA . GLU A 1 221 ? -29.977 -6.341 32.206 1.00 92.50 221 GLU A CA 1
ATOM 1671 C C . GLU A 1 221 ? -30.627 -7.435 33.077 1.00 92.50 221 GLU A C 1
ATOM 1673 O O . GLU A 1 221 ? -31.851 -7.583 33.054 1.00 92.50 221 GLU A O 1
ATOM 1678 N N . MET A 1 222 ? -29.838 -8.184 33.857 1.00 92.75 222 MET A N 1
ATOM 1679 C CA . MET A 1 222 ? -30.348 -9.166 34.822 1.00 92.75 222 MET A CA 1
ATOM 1680 C C . MET A 1 222 ? -30.792 -8.525 36.142 1.00 92.75 222 MET A C 1
ATOM 1682 O O . MET A 1 222 ? -31.746 -9.008 36.738 1.00 92.75 222 MET A O 1
ATOM 1686 N N . CYS A 1 223 ? -30.143 -7.448 36.596 1.00 90.81 223 CYS A N 1
ATOM 1687 C CA . CYS A 1 223 ? -30.491 -6.778 37.856 1.00 90.81 223 CYS A CA 1
ATOM 1688 C C . CYS A 1 223 ? -31.712 -5.849 37.766 1.00 90.81 223 CYS A C 1
ATOM 1690 O O . CYS A 1 223 ? -32.262 -5.484 38.801 1.00 90.81 223 CYS A O 1
ATOM 1692 N N . MET A 1 224 ? -32.122 -5.435 36.564 1.00 87.62 224 MET A N 1
ATOM 1693 C CA . MET A 1 224 ? -33.286 -4.556 36.362 1.00 87.62 224 MET A CA 1
ATOM 1694 C C . MET A 1 224 ? -34.609 -5.302 36.102 1.00 87.62 224 MET A C 1
ATOM 1696 O O . MET A 1 224 ? -35.598 -4.669 35.730 1.00 87.62 224 MET A O 1
ATOM 1700 N N . LYS A 1 225 ? -34.640 -6.626 36.285 1.00 74.25 225 LYS A N 1
ATOM 1701 C CA . LYS A 1 225 ? -35.852 -7.458 36.235 1.00 74.25 225 LYS A CA 1
ATOM 1702 C C . LYS A 1 225 ? -36.172 -8.008 37.615 1.00 74.25 225 LYS A C 1
ATOM 1704 O O . LYS A 1 225 ? -37.382 -8.089 37.914 1.00 74.25 225 LYS A O 1
#

Secondary structure (DSSP, 8-state):
----TTS----HHHHHHHHHHHHHHHHHHHHHHHHHHHHHHHHHHHHHHHHHHHHHHHHHHHHHHHHHHHTT------------------STHHHHHHHHHHHHHHHHHHHHHHHHHHHHHHHHHHHHHHHHHHHHHHHHHHHHHHHHT-GGGTHHHHHHHHHHHHHHHHHHHHHHHHHTT-HHHHHHHHHHHHHHHHHHHHHHHHHHHHHHHHHHHHHHHHHT-

Foldseek 3Di:
DPPPPPDDPDPLLRVLLVVLVVLLVVLVVQLVVLVVVLVVLVCVVVVVVVVVVVVVVVVVVVVVVVVVPVVPDPDDDDDDDDDDDDDDDPDVVPVVVVVVVVVVVVVVVVVVVVVVVSVVVSVLSVVVSVLSVLSNVLSVLSNVCSVVVPLVSNVSNLVSLVVVLVSLVVVLVVLCVVVPPDPVSVVVNVVSVVVSVVSVVVSVVVVVSSVVSVPVVVVVVVVVD

pLDDT: mean 83.51, std 13.97, range [43.94, 96.38]

Sequence (225 aa):
MPILGGCLCFDLPTGSKIIGVIYLVSALLNSLMLTVVTLMLWVIDLLPQVLAMLETALLEGAHQVQDGSHDAHDHGAHDHGAHEHGSDDYEDSAEFRNGTDASVENIKEALEVLKSSVMAVKVAVLVLLVLAILSVITSSMLIHGVRKNSRSLLVPWLVQEVLHIVVFLAAVVVMFGLFGVHEVAWAIAVPLLVVMCVQVFFMCVVASQHQALGLIRMHDEMCMK